Protein AF-A0A4Q1QY12-F1 (afdb_monomer)

Structure (mmCIF, N/CA/C/O backbone):
data_AF-A0A4Q1QY12-F1
#
_entry.id   AF-A0A4Q1QY12-F1
#
loop_
_atom_site.group_PDB
_atom_site.id
_atom_site.type_symbol
_atom_site.label_atom_id
_atom_site.label_alt_id
_atom_site.label_comp_id
_atom_site.label_asym_id
_atom_site.label_entity_id
_atom_site.label_seq_id
_atom_site.pdbx_PDB_ins_code
_atom_site.Cartn_x
_atom_site.Cartn_y
_atom_site.Cartn_z
_atom_site.occupancy
_atom_site.B_i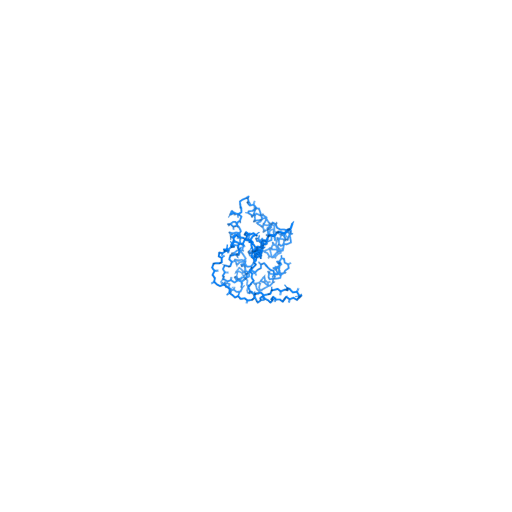so_or_equiv
_atom_site.auth_seq_id
_atom_site.auth_comp_id
_atom_site.auth_asym_id
_atom_site.auth_atom_id
_atom_site.pdbx_PDB_model_num
ATOM 1 N N . MET A 1 1 ? -1.755 11.107 15.175 1.00 74.12 1 MET A N 1
ATOM 2 C CA . MET A 1 1 ? -0.388 10.563 15.050 1.00 74.12 1 MET A CA 1
ATOM 3 C C . MET A 1 1 ? -0.458 9.055 15.058 1.00 74.12 1 MET A C 1
ATOM 5 O O . MET A 1 1 ? -0.989 8.491 16.010 1.00 74.12 1 MET A O 1
ATOM 9 N N . LEU A 1 2 ? 0.052 8.432 13.999 1.00 82.31 2 LEU A N 1
ATOM 10 C CA . LEU A 1 2 ? 0.179 6.981 13.892 1.00 82.31 2 LEU A CA 1
ATOM 11 C C . LEU A 1 2 ? 1.380 6.477 14.693 1.00 82.31 2 LEU A C 1
ATOM 13 O O . LEU A 1 2 ? 2.368 7.191 14.865 1.00 82.31 2 LEU A O 1
ATOM 17 N N . ASP A 1 3 ? 1.284 5.241 15.171 1.00 87.31 3 ASP A N 1
ATOM 18 C CA . ASP A 1 3 ? 2.427 4.542 15.744 1.00 87.31 3 ASP A CA 1
ATOM 19 C C . ASP A 1 3 ? 3.398 4.080 14.636 1.00 87.31 3 ASP A C 1
ATOM 21 O O . ASP A 1 3 ? 3.060 4.023 13.449 1.00 87.31 3 ASP A O 1
ATOM 25 N N . GLN A 1 4 ? 4.618 3.721 15.036 1.00 85.62 4 GLN A N 1
ATOM 26 C CA . GLN A 1 4 ? 5.667 3.304 14.111 1.00 85.62 4 GLN A CA 1
ATOM 27 C C . GLN A 1 4 ? 5.317 2.018 13.347 1.00 85.62 4 GLN A C 1
ATOM 29 O O . GLN A 1 4 ? 5.717 1.869 12.191 1.00 85.62 4 GLN A O 1
ATOM 34 N N . ALA A 1 5 ? 4.558 1.099 13.951 1.00 84.88 5 ALA A N 1
ATOM 35 C CA . ALA A 1 5 ? 4.119 -0.120 13.281 1.00 84.88 5 ALA A CA 1
ATOM 36 C C . ALA A 1 5 ? 3.112 0.173 12.157 1.00 84.88 5 ALA A C 1
ATOM 38 O O . ALA A 1 5 ? 3.176 -0.455 11.099 1.00 84.88 5 ALA A O 1
ATOM 39 N N . LEU A 1 6 ? 2.208 1.137 12.348 1.00 84.12 6 LEU A N 1
ATOM 40 C CA . LEU A 1 6 ? 1.270 1.577 11.313 1.00 84.12 6 LEU A CA 1
ATOM 41 C C . LEU A 1 6 ? 1.958 2.352 10.183 1.00 84.12 6 LEU A C 1
ATOM 43 O O . LEU A 1 6 ? 1.599 2.161 9.023 1.00 84.12 6 LEU A O 1
ATOM 47 N N . ILE A 1 7 ? 2.982 3.152 10.491 1.00 85.88 7 ILE A N 1
ATOM 48 C CA . ILE A 1 7 ? 3.820 3.811 9.471 1.00 85.88 7 ILE A CA 1
ATOM 49 C C . ILE A 1 7 ? 4.555 2.761 8.623 1.00 85.88 7 ILE A C 1
ATOM 51 O O . ILE A 1 7 ? 4.531 2.817 7.395 1.00 85.88 7 ILE A O 1
ATOM 55 N N . ALA A 1 8 ? 5.154 1.749 9.259 1.00 86.00 8 ALA A N 1
ATOM 56 C CA . ALA A 1 8 ? 5.820 0.657 8.548 1.00 86.00 8 ALA A CA 1
ATOM 57 C C . ALA A 1 8 ? 4.842 -0.158 7.681 1.00 86.00 8 ALA A C 1
ATOM 59 O O . ALA A 1 8 ? 5.171 -0.536 6.557 1.00 86.00 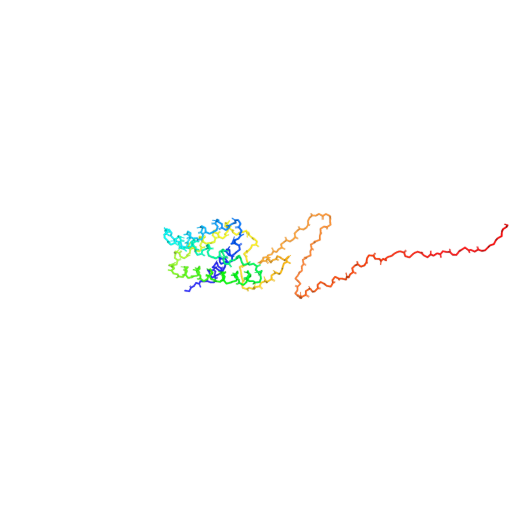8 ALA A O 1
ATOM 60 N N . LEU A 1 9 ? 3.621 -0.390 8.174 1.00 88.12 9 LEU A N 1
ATOM 61 C CA . LEU A 1 9 ? 2.563 -1.046 7.406 1.00 88.12 9 LEU A CA 1
ATOM 62 C C . LEU A 1 9 ? 2.153 -0.223 6.177 1.00 88.12 9 LEU A C 1
ATOM 64 O O . LEU A 1 9 ? 1.938 -0.787 5.104 1.00 88.12 9 LEU A O 1
ATOM 68 N N . ALA A 1 10 ? 2.063 1.099 6.320 1.00 88.00 10 ALA A N 1
ATOM 69 C CA . ALA A 1 10 ? 1.758 1.993 5.213 1.00 88.00 10 ALA A CA 1
ATOM 70 C C . ALA A 1 10 ? 2.857 1.988 4.145 1.00 88.00 10 ALA A C 1
ATOM 72 O O . ALA A 1 10 ? 2.547 1.901 2.955 1.00 88.00 10 ALA A O 1
ATOM 73 N N . ALA A 1 11 ? 4.125 2.007 4.567 1.00 86.62 11 ALA A N 1
ATOM 74 C CA . ALA A 1 11 ? 5.272 1.877 3.673 1.00 86.62 11 ALA A CA 1
ATOM 75 C C . ALA A 1 11 ? 5.217 0.552 2.895 1.00 86.62 11 ALA A C 1
ATOM 77 O O . ALA A 1 11 ? 5.218 0.564 1.667 1.00 86.62 11 ALA A O 1
ATOM 78 N N . ALA A 1 12 ? 5.023 -0.575 3.594 1.00 87.62 12 ALA A N 1
ATOM 79 C CA . ALA A 1 12 ? 4.869 -1.889 2.965 1.00 87.62 12 ALA A CA 1
ATOM 80 C C . ALA A 1 12 ? 3.691 -1.937 1.972 1.00 87.62 12 ALA A C 1
ATOM 82 O O . ALA A 1 12 ? 3.773 -2.578 0.924 1.00 87.62 12 ALA A O 1
ATOM 83 N N . GLY A 1 13 ? 2.603 -1.223 2.274 1.00 87.25 13 GLY A N 1
ATOM 84 C CA . GLY A 1 13 ? 1.480 -1.020 1.364 1.00 87.25 13 GLY A CA 1
ATOM 85 C C . GLY A 1 13 ? 1.854 -0.290 0.077 1.00 87.25 13 GLY A C 1
ATOM 86 O O . GLY A 1 13 ? 1.490 -0.741 -1.010 1.00 87.25 13 GLY A O 1
ATOM 87 N N . GLY A 1 14 ? 2.614 0.801 0.190 1.00 88.00 14 GLY A N 1
ATOM 88 C CA . GLY A 1 14 ? 3.153 1.533 -0.955 1.00 88.00 14 GLY A CA 1
ATOM 89 C C . GLY A 1 14 ? 4.050 0.660 -1.834 1.00 88.00 14 GLY A C 1
ATOM 90 O O . GLY A 1 14 ? 3.841 0.593 -3.050 1.00 88.00 14 GLY A O 1
ATOM 91 N N . THR A 1 15 ? 4.983 -0.079 -1.225 1.00 87.31 15 THR A N 1
ATOM 92 C CA . THR A 1 15 ? 5.878 -1.008 -1.933 1.00 87.31 15 THR A CA 1
ATOM 93 C C . THR A 1 15 ? 5.095 -2.103 -2.660 1.00 87.31 15 THR A C 1
ATOM 95 O O . THR A 1 15 ? 5.403 -2.434 -3.808 1.00 87.31 15 THR A O 1
ATOM 98 N N . ALA A 1 16 ? 4.056 -2.656 -2.024 1.00 87.50 16 ALA A N 1
ATOM 99 C CA . ALA A 1 16 ? 3.232 -3.716 -2.600 1.00 87.50 16 ALA A CA 1
ATOM 100 C C . ALA A 1 16 ? 2.469 -3.249 -3.844 1.00 87.50 16 ALA A C 1
ATOM 102 O O . ALA A 1 16 ? 2.440 -3.965 -4.845 1.00 87.50 16 ALA A O 1
ATOM 103 N N . VAL A 1 17 ? 1.897 -2.039 -3.813 1.00 89.94 17 VAL A N 1
ATOM 10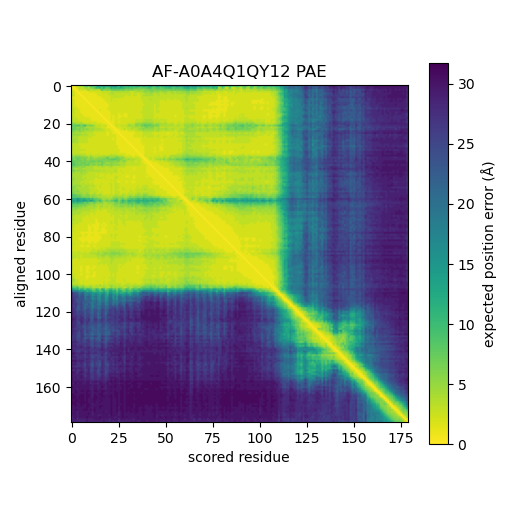4 C CA . VAL A 1 17 ? 1.205 -1.449 -4.970 1.00 89.94 17 VAL A CA 1
ATOM 105 C C . VAL A 1 17 ? 2.155 -1.320 -6.160 1.00 89.94 17 VAL A C 1
ATOM 107 O O . VAL A 1 17 ? 1.811 -1.739 -7.263 1.00 89.94 17 VAL A O 1
ATOM 110 N N . VAL A 1 18 ? 3.361 -0.794 -5.940 1.00 89.62 18 VAL A N 1
ATOM 111 C CA . VAL A 1 18 ? 4.350 -0.573 -7.005 1.00 89.62 18 VAL A CA 1
ATOM 112 C C . VAL A 1 18 ? 4.957 -1.882 -7.516 1.00 89.62 18 VAL A C 1
ATOM 114 O O . VAL A 1 18 ? 5.144 -2.031 -8.720 1.00 89.62 18 VAL A O 1
ATOM 117 N N . THR A 1 19 ? 5.230 -2.842 -6.629 1.00 84.75 19 THR A N 1
ATOM 118 C CA . THR A 1 19 ? 5.787 -4.155 -6.999 1.00 84.75 19 THR A CA 1
ATOM 119 C C . THR A 1 19 ? 4.784 -4.997 -7.779 1.00 84.75 19 THR A C 1
ATOM 121 O O . THR A 1 19 ? 5.158 -5.681 -8.728 1.00 84.75 19 THR A O 1
ATOM 124 N N . ALA A 1 20 ? 3.503 -4.950 -7.401 1.00 85.81 20 ALA A N 1
ATOM 125 C CA . ALA A 1 20 ? 2.466 -5.675 -8.120 1.00 85.81 20 ALA A CA 1
ATOM 126 C C . ALA A 1 20 ? 2.097 -4.996 -9.443 1.00 85.81 20 ALA A C 1
ATOM 128 O O . ALA A 1 20 ? 1.677 -5.688 -10.371 1.00 85.81 20 ALA A O 1
ATOM 129 N N . ALA A 1 21 ? 2.235 -3.672 -9.552 1.00 83.56 21 ALA A N 1
ATOM 130 C CA . ALA A 1 21 ? 1.925 -2.940 -10.772 1.00 83.56 21 ALA A CA 1
ATOM 131 C C . ALA A 1 21 ? 2.783 -3.427 -11.952 1.00 83.56 21 ALA A C 1
ATOM 133 O O . ALA A 1 21 ? 4.010 -3.454 -11.901 1.00 83.56 21 ALA A O 1
ATOM 134 N N . GLY A 1 22 ? 2.113 -3.824 -13.037 1.00 77.44 22 GLY A N 1
ATOM 135 C CA . GLY A 1 22 ? 2.766 -4.410 -14.212 1.00 77.44 22 GLY A CA 1
ATOM 136 C C . GLY A 1 22 ? 3.031 -5.917 -14.113 1.00 77.44 22 GLY A C 1
ATOM 137 O O . GLY A 1 22 ? 3.590 -6.483 -15.047 1.00 77.44 22 GLY A O 1
ATOM 138 N N . THR A 1 23 ? 2.606 -6.572 -13.030 1.00 81.94 23 THR A N 1
ATOM 139 C CA . THR A 1 23 ? 2.616 -8.038 -12.891 1.00 81.94 23 THR A CA 1
ATOM 140 C C . THR A 1 23 ? 1.206 -8.615 -13.013 1.00 81.94 23 THR A C 1
ATOM 142 O O . THR A 1 23 ? 0.210 -7.899 -12.876 1.00 81.94 23 THR A O 1
ATOM 145 N N . ASP A 1 24 ? 1.103 -9.933 -13.178 1.00 81.38 24 ASP A N 1
ATOM 146 C CA . ASP A 1 24 ? -0.186 -10.636 -13.194 1.00 81.38 24 ASP A CA 1
ATOM 147 C C . ASP A 1 24 ? -0.942 -10.530 -11.852 1.00 81.38 24 ASP A C 1
ATOM 149 O O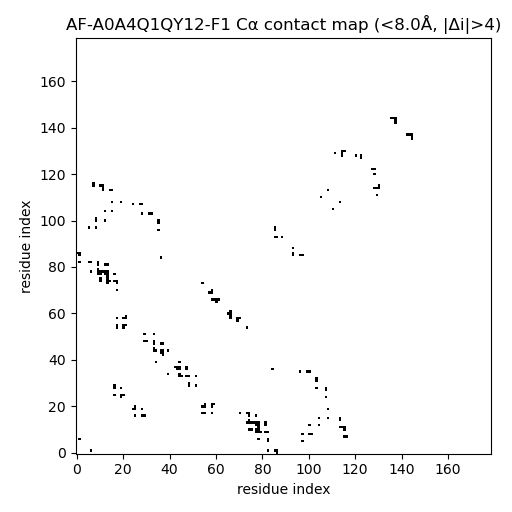 . ASP A 1 24 ? -2.173 -10.613 -11.813 1.00 81.38 24 ASP A O 1
ATOM 153 N N . ALA A 1 25 ? -0.230 -10.279 -10.744 1.00 84.31 25 ALA A N 1
ATOM 154 C CA . ALA A 1 25 ? -0.824 -10.091 -9.418 1.00 84.31 25 ALA A CA 1
ATOM 155 C C . ALA A 1 25 ? -1.569 -8.747 -9.272 1.00 84.31 25 ALA A C 1
ATOM 157 O O . ALA A 1 25 ? -2.389 -8.589 -8.359 1.00 84.31 25 ALA A O 1
ATOM 158 N N . TRP A 1 26 ? -1.340 -7.793 -10.187 1.00 88.56 26 TRP A N 1
ATOM 159 C CA . TRP A 1 26 ? -1.914 -6.446 -10.138 1.00 88.56 26 TRP A CA 1
ATOM 160 C C . TRP A 1 26 ? -3.439 -6.445 -10.040 1.00 88.56 26 TRP A C 1
ATOM 162 O O . TRP A 1 26 ? -4.018 -5.739 -9.218 1.00 88.56 26 TRP A O 1
ATOM 172 N N . ALA A 1 27 ? -4.112 -7.261 -10.855 1.00 88.25 27 ALA A N 1
ATOM 173 C CA . ALA A 1 27 ? -5.571 -7.259 -10.933 1.00 88.25 27 ALA A CA 1
ATOM 174 C C . ALA A 1 27 ? -6.245 -7.717 -9.625 1.00 88.25 27 ALA A C 1
ATOM 176 O O . ALA A 1 27 ? -7.366 -7.295 -9.321 1.00 88.25 27 ALA A O 1
ATOM 177 N N . GLY A 1 28 ? -5.588 -8.595 -8.861 1.00 89.56 28 GLY A N 1
ATOM 178 C CA . GLY A 1 28 ? -6.038 -9.014 -7.532 1.00 89.56 28 GLY A CA 1
ATOM 179 C C . GLY A 1 28 ? -5.833 -7.903 -6.509 1.00 89.56 28 GLY A C 1
ATOM 180 O O . GLY A 1 28 ? -6.805 -7.419 -5.924 1.00 89.56 28 GLY A O 1
ATOM 181 N N . LEU A 1 29 ? -4.587 -7.430 -6.387 1.00 90.75 29 LEU A N 1
ATOM 182 C CA . LEU A 1 29 ? -4.217 -6.408 -5.409 1.00 90.75 29 LEU A CA 1
ATOM 183 C C . LEU A 1 29 ? -5.013 -5.113 -5.612 1.00 90.75 29 LEU A C 1
ATOM 185 O O . LEU A 1 29 ? -5.562 -4.579 -4.653 1.00 90.75 29 LEU A O 1
ATOM 189 N N . ARG A 1 30 ? -5.137 -4.636 -6.858 1.00 92.19 30 ARG A N 1
ATOM 190 C CA . ARG A 1 30 ? -5.846 -3.394 -7.197 1.00 92.19 30 ARG A CA 1
ATOM 191 C C . ARG A 1 30 ? -7.274 -3.376 -6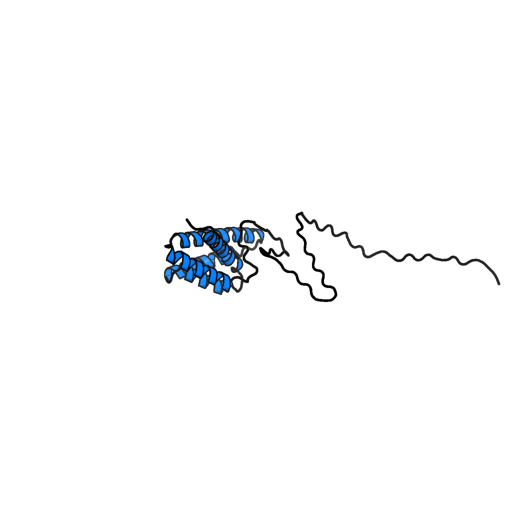.661 1.00 92.19 30 ARG A C 1
ATOM 193 O O . ARG A 1 30 ? -7.693 -2.397 -6.052 1.00 92.19 30 ARG A O 1
ATOM 200 N N . ARG A 1 31 ? -8.022 -4.459 -6.880 1.00 91.94 31 ARG A N 1
ATOM 201 C CA . ARG A 1 31 ? -9.410 -4.569 -6.407 1.00 91.94 31 ARG A CA 1
ATOM 202 C C . ARG A 1 31 ? -9.474 -4.608 -4.888 1.00 91.94 31 ARG A C 1
ATOM 204 O O . ARG A 1 31 ? -10.305 -3.932 -4.296 1.00 91.94 31 ARG A O 1
ATOM 211 N N . ALA A 1 32 ? -8.575 -5.359 -4.264 1.00 92.56 32 ALA A N 1
ATOM 212 C CA . ALA A 1 32 ? -8.568 -5.513 -2.821 1.00 92.56 32 ALA A CA 1
ATOM 213 C C . ALA A 1 32 ? -8.208 -4.200 -2.095 1.00 92.56 32 ALA A C 1
ATOM 215 O O . ALA A 1 32 ? -8.873 -3.826 -1.131 1.00 92.56 32 ALA A O 1
ATOM 216 N N . VAL A 1 33 ? -7.221 -3.459 -2.610 1.00 93.12 33 VAL A N 1
ATOM 217 C CA . VAL A 1 33 ? -6.826 -2.137 -2.097 1.00 93.12 33 VAL A CA 1
ATOM 218 C C . VAL A 1 33 ? -7.934 -1.105 -2.317 1.00 93.12 33 VAL A C 1
ATOM 220 O O . VAL A 1 33 ? -8.261 -0.364 -1.391 1.00 93.12 33 VAL A O 1
ATOM 223 N N . ALA A 1 34 ? -8.562 -1.069 -3.497 1.00 93.88 34 ALA A N 1
ATOM 224 C CA . ALA A 1 34 ? -9.677 -0.155 -3.747 1.00 93.88 34 ALA A CA 1
ATOM 225 C C . ALA A 1 34 ? -10.865 -0.426 -2.817 1.00 93.88 34 ALA A C 1
ATOM 227 O O . ALA A 1 34 ? -11.402 0.507 -2.219 1.00 93.88 34 ALA A O 1
ATOM 228 N N . HIS A 1 35 ? -11.226 -1.698 -2.630 1.00 93.00 35 HIS A N 1
ATOM 229 C CA . HIS A 1 35 ? -12.280 -2.089 -1.703 1.00 93.00 35 HIS A CA 1
ATOM 230 C C . HIS A 1 35 ? -11.954 -1.660 -0.265 1.00 93.00 35 HIS A C 1
ATOM 232 O O . HIS A 1 35 ? -12.796 -1.072 0.414 1.00 93.00 35 HIS A O 1
ATOM 238 N N . TRP A 1 36 ? -10.712 -1.867 0.175 1.00 94.31 36 TRP A N 1
ATOM 239 C CA . TRP A 1 36 ? -10.252 -1.454 1.499 1.00 94.31 36 TRP A CA 1
ATOM 240 C C . TRP A 1 36 ? -10.343 0.064 1.720 1.00 94.31 36 TRP A C 1
ATOM 242 O O . TRP A 1 36 ? -10.903 0.501 2.726 1.00 94.31 36 TRP A O 1
ATOM 252 N N . PHE A 1 37 ? -9.900 0.879 0.756 1.00 92.44 37 PHE A N 1
ATOM 253 C CA . PHE A 1 37 ? -10.037 2.342 0.829 1.00 92.44 37 PHE A CA 1
ATOM 254 C C . PHE A 1 37 ? -11.490 2.822 0.737 1.00 92.44 37 PHE A C 1
ATOM 256 O O . PHE A 1 37 ? -11.841 3.862 1.300 1.00 92.44 37 PHE A O 1
ATOM 263 N N . SER A 1 38 ? -12.336 2.093 0.010 1.00 90.94 38 SER A N 1
ATOM 264 C CA . SER A 1 38 ? -13.735 2.463 -0.186 1.00 90.94 38 SER A CA 1
ATOM 265 C C . SER A 1 38 ? -14.567 2.348 1.088 1.00 90.94 38 SER A C 1
ATOM 267 O O . SER A 1 38 ? -15.570 3.047 1.219 1.00 90.94 38 SER A O 1
ATOM 269 N N . ARG A 1 39 ? -14.168 1.461 2.015 1.00 86.75 39 ARG A N 1
ATOM 270 C CA . ARG A 1 39 ? -14.938 1.104 3.220 1.00 86.75 39 ARG A CA 1
ATOM 271 C C . ARG A 1 39 ? -16.392 0.694 2.898 1.00 86.75 39 ARG A C 1
ATOM 273 O O . ARG A 1 39 ? -17.274 0.855 3.734 1.00 86.75 39 ARG A O 1
ATOM 280 N N . GLY A 1 40 ? -16.640 0.165 1.694 1.00 84.88 40 GLY A N 1
ATOM 281 C CA . GLY A 1 40 ? -17.967 -0.240 1.213 1.00 84.88 40 GLY A CA 1
ATOM 282 C C . GLY A 1 40 ? -18.721 0.814 0.389 1.00 84.88 40 GLY A C 1
ATOM 283 O O . GLY A 1 40 ? -19.846 0.551 -0.032 1.00 84.88 40 GLY A O 1
ATOM 284 N N . ASP A 1 41 ? -18.132 1.986 0.133 1.00 90.06 41 ASP A N 1
ATOM 285 C CA . ASP A 1 41 ? -18.696 3.004 -0.761 1.00 90.06 41 ASP A CA 1
ATOM 286 C C . ASP A 1 41 ? -18.285 2.753 -2.223 1.00 90.06 41 ASP A C 1
ATOM 288 O O . ASP A 1 41 ? -17.135 2.956 -2.610 1.00 90.06 41 ASP A O 1
ATOM 292 N N . ALA A 1 42 ? -19.246 2.370 -3.066 1.00 86.88 42 ALA A N 1
ATOM 293 C CA . ALA A 1 42 ? -18.995 2.035 -4.469 1.00 86.88 42 ALA A CA 1
ATOM 294 C C . ALA A 1 42 ? -18.472 3.211 -5.324 1.00 86.88 42 ALA A C 1
ATOM 296 O O . ALA A 1 42 ? -17.698 2.992 -6.259 1.00 86.88 42 ALA A O 1
ATOM 297 N N . LEU A 1 43 ? -18.864 4.459 -5.031 1.00 88.81 43 LEU A N 1
ATOM 298 C CA . LEU A 1 43 ? -18.352 5.629 -5.758 1.00 88.81 43 LEU A CA 1
ATOM 299 C C . LEU A 1 43 ? -16.894 5.886 -5.387 1.00 88.81 43 LEU A C 1
ATOM 301 O O . LEU A 1 43 ? -16.063 6.173 -6.252 1.00 88.81 43 LEU A O 1
ATOM 305 N N . ARG A 1 44 ? -16.577 5.740 -4.099 1.00 88.81 44 ARG A N 1
ATOM 306 C CA . ARG A 1 44 ? -15.205 5.854 -3.608 1.00 88.81 44 ARG A CA 1
ATOM 307 C C . ARG A 1 44 ? -14.327 4.737 -4.158 1.00 88.81 44 ARG A C 1
ATOM 309 O O . ARG A 1 44 ? -13.209 5.010 -4.578 1.00 88.81 44 ARG A O 1
ATOM 316 N N . GLU A 1 45 ? -14.844 3.512 -4.213 1.00 91.44 45 GLU A N 1
ATOM 317 C CA . GLU A 1 45 ? -14.145 2.366 -4.796 1.00 91.44 45 GLU A CA 1
ATOM 318 C C . GLU A 1 45 ? -13.743 2.637 -6.247 1.00 91.44 45 GLU A C 1
ATOM 320 O O . GLU A 1 45 ? -12.585 2.439 -6.610 1.00 91.44 45 GLU A O 1
ATOM 325 N N . HIS A 1 46 ? -14.660 3.165 -7.064 1.00 89.81 46 HIS A N 1
ATOM 326 C CA . HIS A 1 46 ? -14.364 3.491 -8.456 1.00 89.81 46 HIS A CA 1
ATOM 327 C C . HIS A 1 46 ? -13.253 4.544 -8.590 1.00 89.81 46 HIS A C 1
ATOM 329 O O . HIS A 1 46 ? -12.315 4.357 -9.363 1.00 89.81 46 HIS A O 1
ATOM 335 N N . ALA A 1 47 ? -13.303 5.608 -7.784 1.00 91.88 47 ALA A N 1
ATOM 336 C CA . ALA A 1 47 ? -12.276 6.649 -7.792 1.00 91.88 47 ALA A CA 1
ATOM 337 C C . ALA A 1 47 ? -10.890 6.124 -7.364 1.00 91.88 47 ALA A C 1
ATOM 339 O O . ALA A 1 47 ? -9.862 6.568 -7.882 1.00 91.88 47 ALA A O 1
ATOM 340 N N . GLU A 1 48 ? -10.835 5.179 -6.421 1.00 92.94 48 GLU A N 1
ATOM 341 C CA . GLU A 1 48 ? -9.573 4.548 -6.021 1.00 92.94 48 GLU A CA 1
ATOM 342 C C . GLU A 1 48 ? -9.066 3.555 -7.075 1.00 92.94 48 GLU A C 1
ATOM 344 O O . GLU A 1 48 ? -7.862 3.508 -7.331 1.00 92.94 48 GLU A O 1
ATOM 349 N N . LEU A 1 49 ? -9.961 2.825 -7.749 1.00 93.50 49 LEU A N 1
ATOM 350 C CA . LEU A 1 49 ? -9.611 1.960 -8.879 1.00 93.50 49 LEU A CA 1
ATOM 351 C C . LEU A 1 49 ? -8.976 2.748 -10.030 1.00 93.50 49 LEU A C 1
ATOM 353 O O . LEU A 1 49 ? -7.945 2.316 -10.550 1.00 93.50 49 LEU A O 1
ATOM 357 N N . GLU A 1 50 ? -9.554 3.894 -10.401 1.00 93.44 50 GLU A N 1
ATOM 358 C CA . GLU A 1 50 ? -8.997 4.777 -11.433 1.00 93.44 50 GLU A CA 1
ATOM 359 C C . GLU A 1 50 ? -7.607 5.290 -11.047 1.00 93.44 50 GLU A C 1
ATOM 361 O O . GLU A 1 50 ? -6.690 5.305 -11.869 1.00 93.44 50 GLU A O 1
ATOM 366 N N . ARG A 1 51 ? -7.415 5.680 -9.782 1.00 92.25 51 ARG A N 1
ATOM 367 C CA . ARG A 1 51 ? -6.112 6.152 -9.300 1.00 92.25 51 ARG A CA 1
ATOM 368 C C . ARG A 1 51 ? -5.059 5.047 -9.331 1.00 92.25 51 ARG A C 1
ATOM 370 O O . ARG A 1 51 ? -3.926 5.297 -9.736 1.00 92.25 51 ARG A O 1
ATOM 377 N N . LEU A 1 52 ? -5.425 3.829 -8.939 1.00 93.00 52 LEU A N 1
ATOM 378 C CA . LEU A 1 52 ? -4.538 2.672 -9.039 1.00 93.00 52 LEU A CA 1
ATOM 379 C C . LEU A 1 52 ? -4.154 2.400 -10.504 1.00 93.00 52 LEU A C 1
ATOM 381 O O . LEU A 1 52 ? -2.978 2.173 -10.788 1.00 93.00 52 LEU A O 1
ATOM 385 N N . ASP A 1 53 ? -5.093 2.496 -11.451 1.00 91.94 53 ASP A N 1
ATOM 386 C CA . ASP A 1 53 ? -4.793 2.345 -12.887 1.00 91.94 53 ASP A CA 1
ATOM 387 C C . ASP A 1 53 ? -3.837 3.428 -13.410 1.00 91.94 53 ASP A C 1
ATOM 389 O O . ASP A 1 53 ? -2.934 3.145 -14.206 1.00 91.94 53 ASP A O 1
ATOM 393 N N . GLN A 1 54 ? -3.980 4.665 -12.927 1.00 90.50 54 GLN A N 1
ATOM 394 C CA . GLN A 1 54 ? -3.042 5.746 -13.236 1.00 90.50 54 GLN A CA 1
ATOM 395 C C . GLN A 1 54 ? -1.638 5.440 -12.701 1.00 90.50 54 GLN A C 1
ATOM 397 O O . GLN A 1 54 ? -0.660 5.678 -13.410 1.00 90.50 54 G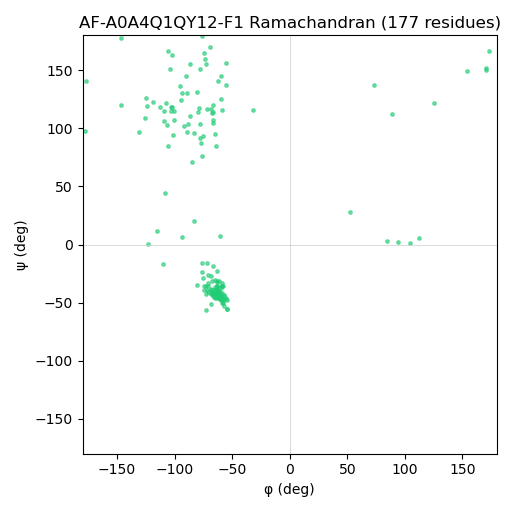LN A O 1
ATOM 402 N N . THR A 1 55 ? -1.516 4.868 -11.498 1.00 89.31 55 THR A N 1
ATOM 403 C CA . THR A 1 55 ? -0.223 4.406 -10.969 1.00 89.31 55 THR A CA 1
ATOM 404 C C . THR A 1 55 ? 0.386 3.329 -11.862 1.00 89.31 55 THR A C 1
ATOM 406 O O . THR A 1 55 ? 1.550 3.457 -12.227 1.00 89.31 55 THR A O 1
ATOM 409 N N . ALA A 1 56 ? -0.381 2.317 -12.277 1.00 88.62 56 ALA A N 1
ATOM 410 C CA . ALA A 1 56 ? 0.128 1.276 -13.172 1.00 88.62 56 ALA A CA 1
ATOM 411 C C . ALA A 1 56 ? 0.640 1.859 -14.499 1.00 88.62 56 ALA A C 1
ATOM 413 O O . ALA A 1 56 ? 1.721 1.498 -14.956 1.00 88.62 56 ALA A O 1
ATOM 414 N N . THR A 1 57 ? -0.085 2.825 -15.067 1.00 88.94 57 THR A N 1
ATOM 415 C CA . THR A 1 57 ? 0.323 3.530 -16.293 1.00 88.94 57 THR A CA 1
ATOM 416 C C . THR A 1 57 ? 1.604 4.345 -16.081 1.00 88.94 57 THR A C 1
ATOM 418 O O . THR A 1 57 ? 2.513 4.317 -16.907 1.00 88.94 57 THR A O 1
ATOM 421 N N . ALA A 1 58 ? 1.717 5.047 -14.950 1.00 86.81 58 ALA A N 1
ATOM 422 C CA . ALA A 1 58 ? 2.890 5.854 -14.613 1.00 86.81 58 ALA A CA 1
ATOM 423 C C . ALA A 1 58 ? 4.162 5.017 -14.372 1.00 86.81 58 ALA A C 1
ATOM 425 O O . ALA A 1 58 ? 5.266 5.560 -14.416 1.00 86.81 58 ALA A O 1
ATOM 426 N N . LEU A 1 59 ? 4.012 3.714 -14.115 1.00 85.56 59 LEU A N 1
ATOM 427 C CA . LEU A 1 59 ? 5.101 2.762 -13.881 1.00 85.56 59 LEU A CA 1
ATOM 428 C C . LEU A 1 59 ? 5.555 2.019 -15.148 1.00 85.56 59 LEU A C 1
ATOM 430 O O . LEU A 1 59 ? 6.419 1.149 -15.056 1.00 85.56 59 LEU A O 1
ATOM 434 N N . GLN A 1 60 ? 5.038 2.389 -16.325 1.00 84.19 60 GLN A N 1
ATOM 435 C CA . GLN A 1 60 ? 5.443 1.843 -17.628 1.00 84.19 60 GLN A CA 1
ATOM 436 C C . GLN A 1 60 ? 6.259 2.818 -18.512 1.00 84.19 60 GLN A C 1
ATOM 438 O O . GLN A 1 60 ? 5.981 2.921 -19.710 1.00 84.19 60 GLN A O 1
ATOM 443 N N . PRO A 1 61 ? 7.257 3.565 -18.000 1.00 79.31 61 PRO A N 1
ATOM 444 C CA . PRO A 1 61 ? 8.113 4.355 -18.875 1.00 79.31 61 PRO A CA 1
ATOM 445 C C . PRO A 1 61 ? 9.073 3.456 -19.663 1.00 79.31 61 PRO A C 1
ATOM 447 O O . PRO A 1 61 ? 9.419 2.347 -19.257 1.00 79.31 61 PRO A O 1
ATOM 450 N N . THR A 1 62 ? 9.512 3.960 -20.813 1.00 75.50 62 THR A N 1
ATOM 451 C CA . THR A 1 62 ? 10.425 3.244 -21.715 1.00 75.50 62 THR A CA 1
ATOM 452 C C . THR A 1 62 ? 11.874 3.249 -21.208 1.00 75.50 62 THR A C 1
ATOM 454 O O . THR A 1 62 ? 12.641 2.360 -21.568 1.00 75.50 62 THR A O 1
ATOM 457 N N . ASP A 1 63 ? 12.250 4.221 -20.367 1.00 82.12 63 ASP A N 1
ATOM 458 C CA . ASP A 1 63 ? 13.575 4.316 -19.741 1.00 82.12 63 ASP A CA 1
ATOM 459 C C . ASP A 1 63 ? 13.575 3.671 -18.335 1.00 82.12 63 ASP A C 1
ATOM 461 O O . ASP A 1 63 ? 12.797 4.098 -17.472 1.00 82.12 63 ASP A O 1
ATOM 465 N N . PRO A 1 64 ? 14.457 2.689 -18.052 1.00 77.19 64 PRO A N 1
ATOM 466 C CA . PRO A 1 64 ? 14.576 2.078 -16.726 1.00 77.19 64 PRO A CA 1
ATOM 467 C C . PRO A 1 64 ? 14.919 3.077 -15.607 1.00 77.19 64 PRO A C 1
ATOM 469 O O . PRO A 1 64 ? 14.443 2.917 -14.484 1.00 77.19 64 PRO A O 1
ATOM 472 N N . ALA A 1 65 ? 15.692 4.134 -15.881 1.00 80.00 65 ALA A N 1
ATOM 473 C CA . ALA A 1 65 ? 16.011 5.137 -14.862 1.00 80.00 65 ALA A CA 1
ATOM 474 C C . ALA A 1 65 ? 14.790 6.002 -14.506 1.00 80.00 65 ALA A C 1
ATOM 476 O O . ALA A 1 65 ? 14.623 6.426 -13.360 1.00 80.00 65 ALA A O 1
ATOM 477 N N . GLU A 1 66 ? 13.916 6.268 -15.476 1.00 83.56 66 GLU A N 1
ATOM 478 C CA . GLU A 1 66 ? 12.636 6.934 -15.237 1.00 83.56 66 GLU A CA 1
ATOM 479 C C . GLU A 1 66 ? 11.635 6.013 -14.542 1.00 83.56 66 GLU A C 1
ATOM 481 O O . GLU A 1 66 ? 10.903 6.488 -13.670 1.00 83.56 66 GLU A O 1
ATOM 486 N N . ALA A 1 67 ? 11.654 4.713 -14.863 1.00 80.25 67 ALA A N 1
ATOM 487 C CA . ALA A 1 67 ? 10.853 3.693 -14.188 1.00 80.25 67 ALA A CA 1
ATOM 488 C C . ALA A 1 67 ? 11.163 3.670 -12.697 1.00 80.25 67 ALA A C 1
ATOM 490 O O . ALA A 1 67 ? 10.250 3.770 -11.883 1.00 80.25 67 ALA A O 1
ATOM 491 N N . GLU A 1 68 ? 12.442 3.642 -12.335 1.00 81.38 68 GLU A N 1
ATOM 492 C CA . GLU A 1 68 ? 12.851 3.599 -10.935 1.00 81.38 68 GLU A CA 1
ATOM 493 C C . GLU A 1 68 ? 12.462 4.873 -10.175 1.00 81.38 68 GLU A C 1
ATOM 495 O O . GLU A 1 68 ? 11.874 4.825 -9.094 1.00 81.38 68 GLU A O 1
ATOM 500 N N . ARG A 1 69 ? 12.671 6.051 -10.774 1.00 81.38 69 ARG A N 1
ATOM 501 C CA . ARG A 1 69 ? 12.212 7.307 -10.157 1.00 81.38 69 ARG A CA 1
ATOM 502 C C . ARG A 1 69 ? 10.688 7.359 -10.028 1.00 81.38 69 ARG A C 1
ATOM 504 O O . ARG A 1 69 ? 10.184 7.962 -9.081 1.00 81.38 69 ARG A O 1
ATOM 511 N N . ALA A 1 70 ? 9.948 6.802 -10.986 1.00 87.75 70 ALA A N 1
ATOM 512 C CA . ALA A 1 70 ? 8.496 6.710 -10.910 1.00 87.75 70 ALA A CA 1
ATOM 513 C C . ALA A 1 70 ? 8.061 5.762 -9.786 1.00 87.75 70 ALA A C 1
ATOM 515 O O . ALA A 1 70 ? 7.178 6.138 -9.020 1.00 87.75 70 ALA A O 1
ATOM 516 N N . ARG A 1 71 ? 8.726 4.611 -9.625 1.00 83.25 71 ARG A N 1
ATOM 517 C CA . ARG A 1 71 ? 8.496 3.652 -8.532 1.00 83.25 71 ARG A CA 1
ATOM 518 C C . ARG A 1 71 ? 8.612 4.317 -7.166 1.00 83.25 71 ARG A C 1
ATOM 520 O O . ARG A 1 71 ? 7.624 4.344 -6.440 1.00 83.25 71 ARG A O 1
ATOM 527 N N . ILE A 1 72 ? 9.742 4.970 -6.889 1.00 85.81 72 ILE A N 1
ATOM 528 C CA . ILE A 1 72 ? 9.990 5.658 -5.610 1.00 85.81 72 ILE A CA 1
ATOM 529 C C . ILE A 1 72 ? 8.915 6.720 -5.323 1.00 85.81 72 ILE A C 1
ATOM 531 O O . ILE A 1 72 ? 8.404 6.824 -4.208 1.00 85.81 72 ILE A O 1
ATOM 535 N N . ARG A 1 73 ? 8.530 7.516 -6.333 1.00 87.62 73 ARG A N 1
ATOM 536 C CA . ARG A 1 73 ? 7.485 8.543 -6.163 1.00 87.62 73 ARG A CA 1
ATOM 537 C C . ARG A 1 73 ? 6.111 7.938 -5.886 1.00 87.62 73 ARG A C 1
ATOM 539 O O . ARG A 1 73 ? 5.374 8.472 -5.061 1.00 87.62 73 ARG A O 1
ATOM 546 N N . GLN A 1 74 ? 5.752 6.874 -6.601 1.00 89.75 74 GLN A N 1
ATOM 547 C CA . GLN A 1 74 ? 4.459 6.216 -6.434 1.00 89.75 74 GLN A CA 1
ATOM 548 C C . GLN A 1 74 ? 4.380 5.519 -5.074 1.00 89.75 74 GLN A C 1
ATOM 550 O O . GLN A 1 74 ? 3.378 5.674 -4.386 1.00 89.75 74 GLN A O 1
ATOM 555 N N . GLU A 1 75 ? 5.444 4.843 -4.645 1.00 88.44 75 GLU A N 1
ATOM 556 C CA . GLU A 1 75 ? 5.535 4.206 -3.329 1.00 88.44 75 GLU A CA 1
ATOM 557 C C . GLU A 1 75 ? 5.309 5.215 -2.200 1.00 88.44 75 GLU A C 1
ATOM 559 O O . GLU A 1 75 ? 4.394 5.036 -1.396 1.00 88.44 75 GLU A O 1
ATOM 564 N N . ALA A 1 76 ? 6.053 6.326 -2.201 1.00 86.06 76 ALA A N 1
ATOM 565 C CA . ALA A 1 76 ? 5.892 7.378 -1.200 1.00 86.06 76 ALA A CA 1
ATOM 566 C C . ALA A 1 76 ? 4.483 8.000 -1.233 1.00 86.06 76 ALA A C 1
ATOM 568 O O . ALA A 1 76 ? 3.881 8.256 -0.191 1.00 86.06 76 ALA A O 1
ATOM 569 N N . SER A 1 77 ? 3.922 8.213 -2.429 1.00 93.12 77 SER A N 1
ATOM 570 C CA . SER A 1 77 ? 2.560 8.737 -2.577 1.00 93.12 77 SER A CA 1
ATOM 571 C C . SER A 1 77 ? 1.503 7.785 -2.009 1.00 93.12 77 SER A C 1
ATOM 573 O O . SER A 1 77 ? 0.520 8.246 -1.426 1.00 93.12 77 SER A O 1
ATOM 575 N N . TRP A 1 78 ? 1.667 6.474 -2.195 1.00 92.75 78 TRP A N 1
ATOM 576 C CA . TRP A 1 78 ? 0.744 5.471 -1.666 1.00 92.75 78 TRP A CA 1
ATOM 577 C C . TRP A 1 78 ? 0.903 5.286 -0.160 1.00 92.75 78 TRP A C 1
ATOM 579 O O . TRP A 1 78 ? -0.114 5.217 0.528 1.00 92.75 78 TRP A O 1
ATOM 589 N N . GLN A 1 79 ? 2.133 5.310 0.359 1.00 90.62 79 GLN A N 1
ATOM 590 C CA . GLN A 1 79 ? 2.395 5.310 1.798 1.00 90.62 79 GLN A CA 1
ATOM 591 C C . GLN A 1 79 ? 1.653 6.463 2.486 1.00 90.62 79 GLN A C 1
ATOM 593 O O . GLN A 1 79 ? 0.822 6.219 3.358 1.00 90.62 79 GLN A O 1
ATOM 598 N N . VAL A 1 80 ? 1.866 7.706 2.040 1.00 93.81 80 VAL A N 1
ATOM 599 C CA . VAL A 1 80 ? 1.210 8.889 2.628 1.00 93.81 80 VAL A CA 1
ATOM 600 C C . VAL A 1 80 ? -0.316 8.781 2.556 1.00 93.81 80 VAL A C 1
ATOM 602 O O . VAL A 1 80 ? -1.022 9.198 3.471 1.00 93.81 80 VAL A O 1
ATOM 605 N N . ARG A 1 81 ? -0.857 8.197 1.481 1.00 93.69 81 ARG A N 1
ATOM 606 C CA . ARG A 1 81 ? -2.305 8.002 1.330 1.00 93.69 81 ARG A CA 1
ATOM 607 C C . ARG A 1 81 ? -2.857 6.977 2.321 1.00 93.69 81 ARG A C 1
ATOM 609 O O . ARG A 1 81 ? -3.938 7.190 2.869 1.00 93.69 81 ARG A O 1
ATOM 616 N N . ILE A 1 82 ? -2.135 5.881 2.532 1.00 93.62 82 ILE A N 1
ATOM 617 C CA . ILE A 1 82 ? -2.488 4.854 3.515 1.00 93.62 82 ILE A CA 1
ATOM 618 C C . ILE A 1 82 ? -2.426 5.444 4.928 1.00 93.62 82 ILE A C 1
ATOM 620 O O . ILE A 1 82 ? -3.379 5.282 5.687 1.00 93.62 82 ILE A O 1
ATOM 624 N N . GLU A 1 83 ? -1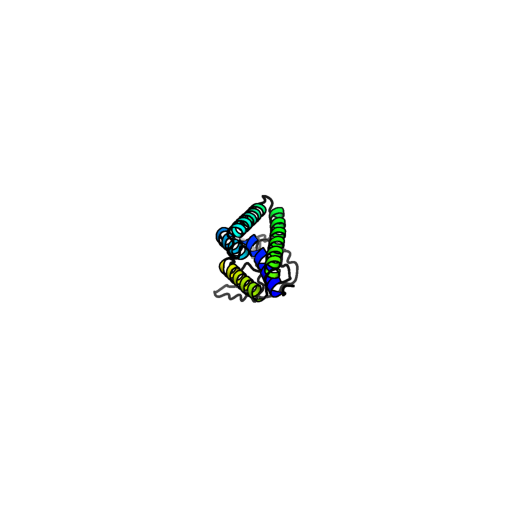.366 6.189 5.250 1.00 93.44 83 GLU A N 1
ATOM 625 C CA . GLU A 1 83 ? -1.226 6.891 6.530 1.00 93.44 83 GLU A CA 1
ATOM 626 C C . GLU A 1 83 ? -2.386 7.862 6.766 1.00 93.44 83 GLU A C 1
ATOM 628 O O . GLU A 1 83 ? -3.056 7.783 7.791 1.00 93.44 83 GLU A O 1
ATOM 633 N N . ALA A 1 84 ? -2.689 8.724 5.791 1.00 94.81 84 ALA A N 1
ATOM 634 C CA . ALA A 1 84 ? -3.778 9.691 5.898 1.00 94.81 84 ALA A CA 1
ATOM 635 C C . ALA A 1 84 ? -5.142 9.018 6.121 1.00 94.81 84 ALA A C 1
ATOM 637 O O . ALA A 1 84 ? -5.986 9.544 6.846 1.00 94.81 84 ALA A O 1
ATOM 638 N N . MET A 1 85 ? -5.365 7.848 5.514 1.00 93.75 85 MET A N 1
ATOM 639 C CA . MET A 1 85 ? -6.585 7.080 5.738 1.00 93.75 85 MET A CA 1
ATOM 640 C C . MET A 1 85 ? -6.623 6.522 7.163 1.00 93.75 85 MET A C 1
ATOM 642 O O . MET A 1 85 ? -7.588 6.784 7.877 1.00 93.75 85 MET A O 1
ATOM 646 N N . LEU A 1 86 ? -5.563 5.845 7.611 1.00 93.12 86 LEU A N 1
ATOM 647 C CA . LEU A 1 86 ? -5.478 5.291 8.967 1.00 93.12 86 LEU A CA 1
ATOM 648 C C . LEU A 1 86 ? -5.587 6.375 10.049 1.00 93.12 86 LEU A C 1
ATOM 650 O O . LEU A 1 86 ? -6.210 6.156 11.085 1.00 93.12 86 LEU A O 1
ATOM 654 N N . GLU A 1 87 ? -5.012 7.553 9.817 1.00 94.00 87 GLU A N 1
ATOM 655 C CA . GLU A 1 87 ? -5.088 8.680 10.749 1.00 94.00 87 GLU A CA 1
ATOM 656 C C . GLU A 1 87 ? -6.489 9.305 10.812 1.00 94.00 87 GLU A C 1
ATOM 658 O O . GLU A 1 87 ? -6.865 9.850 11.847 1.00 94.00 87 GLU A O 1
ATOM 663 N N . SER A 1 88 ? -7.283 9.193 9.742 1.00 93.56 88 SER A N 1
ATOM 664 C CA . SER A 1 88 ? -8.663 9.698 9.717 1.00 93.56 88 SER A CA 1
ATOM 665 C C . SER A 1 88 ? -9.669 8.829 10.481 1.00 93.56 88 SER A C 1
ATOM 667 O O . SER A 1 88 ? -10.771 9.296 10.763 1.00 93.56 88 SER A O 1
ATOM 669 N N . LEU A 1 89 ? -9.302 7.583 10.798 1.00 92.88 89 LEU A N 1
ATOM 670 C CA . LEU A 1 89 ? -10.147 6.617 11.501 1.00 92.88 89 LEU A CA 1
ATOM 671 C C . LEU A 1 89 ? -10.026 6.757 13.022 1.00 92.88 89 LEU A C 1
ATOM 673 O O . LEU A 1 89 ? -8.989 7.196 13.531 1.00 92.88 89 LEU A O 1
ATOM 677 N N . ASP A 1 90 ? -11.061 6.327 13.748 1.00 93.62 90 ASP A N 1
ATOM 678 C CA . ASP A 1 90 ? -10.954 6.112 15.193 1.00 93.62 90 ASP A CA 1
ATOM 679 C C . ASP A 1 90 ? -10.056 4.905 15.525 1.00 93.62 90 ASP A C 1
ATOM 681 O O . ASP A 1 90 ? -9.643 4.160 14.638 1.00 93.62 90 ASP A O 1
ATOM 685 N N . ASP A 1 91 ? -9.701 4.722 16.798 1.00 90.25 91 ASP A N 1
ATOM 686 C CA . ASP A 1 91 ? -8.724 3.701 17.198 1.00 90.25 91 ASP A CA 1
ATOM 687 C C . ASP A 1 91 ? -9.176 2.271 16.848 1.00 90.25 91 ASP A C 1
ATOM 689 O O . ASP A 1 91 ? -8.379 1.485 16.337 1.00 90.25 91 ASP A O 1
ATOM 693 N N . ALA A 1 92 ? -10.457 1.945 17.044 1.00 91.88 92 ALA A N 1
ATOM 694 C CA . ALA A 1 92 ? -10.977 0.605 16.774 1.00 91.88 92 ALA A CA 1
ATOM 695 C C . ALA A 1 92 ? -11.078 0.334 15.265 1.00 91.88 92 ALA A C 1
ATOM 697 O O . ALA A 1 92 ? -10.710 -0.741 14.783 1.00 91.88 92 ALA A O 1
ATOM 698 N N . GLU A 1 93 ? -11.551 1.318 14.502 1.00 93.19 93 GLU A N 1
ATOM 699 C CA . GLU A 1 93 ? -11.604 1.244 13.048 1.00 93.19 93 GLU A CA 1
ATOM 700 C C . GLU A 1 93 ? -10.210 1.179 12.426 1.00 93.19 93 GLU A C 1
ATOM 702 O O . GLU A 1 93 ? -10.017 0.471 11.433 1.00 93.19 93 GLU A O 1
ATOM 707 N N . ARG A 1 94 ? -9.242 1.897 13.002 1.00 93.81 94 ARG A N 1
ATOM 708 C CA . ARG A 1 94 ? -7.849 1.905 12.558 1.00 93.81 94 ARG A CA 1
ATOM 709 C C . ARG A 1 94 ? -7.195 0.550 12.760 1.00 93.81 94 ARG A C 1
ATOM 711 O O . ARG A 1 94 ? -6.552 0.069 11.830 1.00 93.81 94 ARG A O 1
ATOM 718 N N . ASP A 1 95 ? -7.390 -0.079 13.915 1.00 91.69 95 ASP A N 1
ATOM 719 C CA . ASP A 1 95 ? -6.869 -1.422 14.183 1.00 91.69 95 ASP A CA 1
ATOM 720 C C . ASP A 1 95 ? -7.457 -2.442 13.201 1.00 91.69 95 ASP A C 1
ATOM 722 O O . ASP A 1 95 ? -6.720 -3.192 12.555 1.00 91.69 95 ASP A O 1
ATOM 726 N N . GLN A 1 96 ? -8.774 -2.394 12.97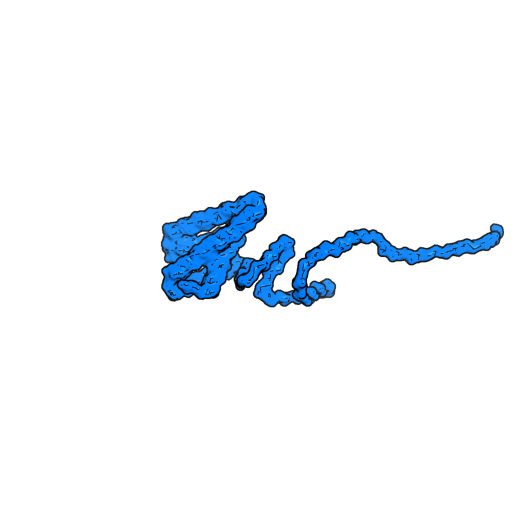9 1.00 92.31 96 GLN A N 1
ATOM 727 C CA . GLN A 1 96 ? -9.431 -3.243 11.987 1.00 92.31 96 GLN A CA 1
ATOM 728 C C . GLN A 1 96 ? -8.891 -2.995 10.569 1.00 92.31 96 GLN A C 1
ATOM 730 O O . GLN A 1 96 ? -8.638 -3.944 9.822 1.00 92.31 96 GLN A O 1
ATOM 735 N N . ALA A 1 97 ? -8.722 -1.732 10.172 1.00 92.88 97 ALA A N 1
ATOM 736 C CA . ALA A 1 97 ? -8.195 -1.381 8.858 1.00 92.88 97 ALA A CA 1
ATOM 737 C C . ALA A 1 97 ? -6.740 -1.844 8.693 1.00 92.88 97 ALA A C 1
ATOM 739 O O . ALA A 1 97 ? -6.380 -2.356 7.631 1.00 92.88 97 ALA A O 1
ATOM 740 N N . ALA A 1 98 ? -5.921 -1.727 9.738 1.00 91.69 98 ALA A N 1
ATOM 741 C CA . ALA A 1 98 ? -4.549 -2.213 9.748 1.00 91.69 98 ALA A CA 1
ATOM 742 C C . ALA A 1 98 ? -4.486 -3.738 9.588 1.00 91.69 98 ALA A C 1
ATOM 744 O O . ALA A 1 98 ? -3.711 -4.239 8.774 1.00 91.69 98 ALA A O 1
ATOM 745 N N . ASP A 1 99 ? -5.335 -4.486 10.289 1.00 92.38 99 ASP A N 1
ATOM 746 C CA . ASP A 1 99 ? -5.387 -5.946 10.168 1.00 92.38 99 ASP A CA 1
ATOM 747 C C . ASP A 1 99 ? -5.869 -6.407 8.794 1.00 92.38 99 ASP A C 1
ATOM 749 O O . ASP A 1 99 ? -5.301 -7.334 8.208 1.00 92.38 99 ASP A O 1
ATOM 753 N N . GLN A 1 100 ? -6.859 -5.714 8.227 1.00 93.12 100 GLN A N 1
ATOM 754 C CA . GLN A 1 100 ? -7.269 -5.939 6.845 1.00 93.12 100 GLN A CA 1
ATOM 755 C C . GLN A 1 100 ? -6.098 -5.704 5.885 1.00 93.12 100 GLN A C 1
ATOM 757 O O . GLN A 1 100 ? -5.821 -6.564 5.053 1.00 93.12 100 GLN A O 1
ATOM 762 N N . MET A 1 101 ? -5.357 -4.602 6.037 1.00 91.69 101 MET A N 1
ATOM 763 C CA . MET A 1 101 ? -4.199 -4.300 5.193 1.00 91.69 101 MET A CA 1
ATOM 764 C C . MET A 1 101 ? -3.098 -5.362 5.327 1.00 91.69 101 MET A C 1
ATOM 766 O O . MET A 1 101 ? -2.590 -5.850 4.320 1.00 91.69 101 MET A O 1
ATOM 770 N N . ARG A 1 102 ? -2.770 -5.795 6.551 1.00 89.19 102 ARG A N 1
ATOM 771 C CA . ARG A 1 102 ? -1.814 -6.893 6.791 1.00 89.19 102 ARG A CA 1
ATOM 772 C C . ARG A 1 102 ? -2.246 -8.176 6.087 1.00 89.19 102 ARG A C 1
ATOM 774 O O . ARG A 1 102 ? -1.427 -8.829 5.443 1.00 89.19 102 ARG A O 1
ATOM 781 N N . SER A 1 103 ? -3.532 -8.516 6.168 1.00 91.56 103 SER A N 1
ATOM 782 C CA . SER A 1 103 ? -4.090 -9.684 5.486 1.00 91.56 103 SER A CA 1
ATOM 783 C C . SER A 1 103 ? -3.993 -9.562 3.964 1.00 91.56 103 SER A C 1
ATOM 785 O O . SER A 1 103 ? -3.621 -10.526 3.296 1.00 91.56 103 SER A O 1
ATOM 787 N N . LEU A 1 104 ? -4.273 -8.380 3.406 1.00 91.12 104 LEU A N 1
ATOM 788 C CA . LEU A 1 104 ? -4.139 -8.121 1.972 1.00 91.12 104 LEU A CA 1
ATOM 789 C C . LEU A 1 104 ? -2.700 -8.308 1.493 1.00 91.12 104 LEU A C 1
ATOM 791 O O . LEU A 1 104 ? -2.483 -8.970 0.476 1.00 91.12 104 LEU A O 1
ATOM 795 N N . LEU A 1 105 ? -1.734 -7.772 2.243 1.00 86.94 105 LEU A N 1
ATOM 796 C CA . LEU A 1 105 ? -0.311 -7.903 1.941 1.00 86.94 105 LEU A CA 1
ATOM 797 C C . LEU A 1 105 ? 0.149 -9.358 2.001 1.00 86.94 105 LEU A C 1
ATOM 799 O O . LEU A 1 105 ? 0.809 -9.821 1.077 1.00 86.94 105 LEU A O 1
ATOM 803 N N . ALA A 1 106 ? -0.260 -10.107 3.026 1.00 86.25 106 ALA A N 1
ATOM 804 C CA . ALA A 1 106 ? 0.078 -11.524 3.147 1.00 86.25 106 ALA A CA 1
ATOM 805 C C . ALA A 1 106 ? -0.474 -12.379 1.989 1.00 86.25 106 ALA A C 1
ATOM 807 O O . ALA A 1 106 ? 0.140 -13.375 1.614 1.00 86.25 106 ALA A O 1
ATOM 808 N N . GLN A 1 107 ? -1.624 -11.999 1.424 1.00 84.62 107 GLN A N 1
ATOM 809 C CA . GLN A 1 107 ? -2.264 -12.718 0.318 1.00 84.62 107 GLN A CA 1
ATOM 810 C C . GLN A 1 107 ? -1.659 -12.396 -1.054 1.00 84.62 107 GLN A C 1
ATOM 812 O O . GLN A 1 107 ? -1.631 -13.264 -1.924 1.00 84.62 107 GLN A O 1
ATOM 817 N N . HIS A 1 108 ? -1.223 -11.153 -1.268 1.00 76.69 108 HIS A N 1
ATOM 818 C CA . HIS A 1 108 ? -0.860 -10.656 -2.600 1.00 76.69 108 HIS A CA 1
ATOM 819 C C . HIS A 1 108 ? 0.635 -10.413 -2.786 1.00 76.69 108 HIS A C 1
ATOM 821 O O . HIS A 1 108 ? 1.082 -10.300 -3.927 1.00 76.69 108 HIS A O 1
ATOM 827 N N . VAL A 1 109 ? 1.408 -10.335 -1.702 1.00 69.25 109 VAL A N 1
ATOM 828 C CA . VAL A 1 109 ? 2.857 -10.164 -1.774 1.00 69.25 109 VAL A CA 1
ATOM 829 C C . VAL A 1 109 ? 3.531 -11.513 -1.511 1.00 69.25 109 VAL A C 1
ATOM 831 O O . VAL A 1 109 ? 3.376 -12.077 -0.423 1.00 69.25 109 VAL A O 1
ATOM 834 N N . PRO A 1 110 ? 4.291 -12.058 -2.479 1.00 57.38 110 PRO A N 1
ATOM 835 C CA . PRO A 1 110 ? 5.148 -13.207 -2.230 1.00 57.38 110 PRO A CA 1
ATOM 836 C C . PRO A 1 110 ? 6.091 -12.891 -1.064 1.00 57.38 110 PRO A C 1
ATOM 838 O O . PRO A 1 110 ? 6.661 -11.804 -1.000 1.00 57.38 110 PRO A O 1
ATOM 841 N N . GLN A 1 111 ? 6.283 -13.847 -0.156 1.00 46.28 111 GLN A N 1
ATOM 842 C CA . GLN A 1 111 ? 7.010 -13.704 1.119 1.00 46.28 111 GLN A CA 1
ATOM 843 C C . GLN A 1 111 ? 8.504 -13.296 0.988 1.00 46.28 111 GLN A C 1
ATOM 845 O O . GLN A 1 111 ? 9.226 -13.309 1.976 1.00 46.28 111 GLN A O 1
ATOM 850 N N . GLY A 1 112 ? 8.987 -12.955 -0.212 1.00 42.88 112 GLY A N 1
ATOM 851 C CA . GLY A 1 112 ? 10.361 -12.533 -0.501 1.00 42.88 112 GLY A CA 1
ATOM 852 C C . GLY A 1 112 ? 10.511 -11.090 -0.996 1.00 42.88 112 GLY A C 1
ATOM 853 O O . GLY A 1 112 ? 11.577 -10.757 -1.500 1.00 42.88 112 GLY A O 1
ATOM 854 N N . SER A 1 113 ? 9.470 -10.247 -0.918 1.00 43.19 113 SER A N 1
ATOM 855 C CA . SER A 1 113 ? 9.483 -8.896 -1.523 1.00 43.19 113 SER A CA 1
ATOM 856 C C . SER A 1 113 ? 9.215 -7.734 -0.557 1.00 43.19 113 SER A C 1
ATOM 858 O O . SER A 1 113 ? 9.208 -6.588 -0.994 1.00 43.19 113 SER A O 1
ATOM 860 N N . VAL A 1 114 ? 9.002 -7.986 0.740 1.00 42.59 114 VAL A N 1
ATOM 861 C CA . VAL A 1 114 ? 8.736 -6.920 1.725 1.00 42.59 114 VAL A CA 1
ATOM 862 C C . VAL A 1 114 ? 9.965 -6.721 2.607 1.00 42.59 114 VAL A C 1
ATOM 864 O O . VAL A 1 114 ? 10.216 -7.511 3.510 1.00 42.59 114 VAL A O 1
ATOM 867 N N . SER A 1 115 ? 10.723 -5.656 2.344 1.00 41.38 115 SER A N 1
ATOM 868 C CA . SER A 1 115 ? 11.741 -5.143 3.265 1.00 41.38 115 SER A CA 1
ATOM 869 C C . SER A 1 115 ? 11.061 -4.144 4.201 1.00 41.38 115 SER A C 1
ATOM 871 O O . SER A 1 115 ? 10.734 -3.035 3.786 1.00 41.38 115 SER A O 1
ATOM 873 N N . ALA A 1 116 ? 10.798 -4.535 5.447 1.00 40.25 116 ALA A N 1
ATOM 874 C CA . ALA A 1 116 ? 10.133 -3.691 6.438 1.00 40.25 116 ALA A CA 1
ATOM 875 C C . ALA A 1 116 ? 11.141 -3.186 7.485 1.00 40.25 116 ALA A C 1
ATOM 877 O O . ALA A 1 116 ? 11.258 -3.757 8.561 1.00 40.25 116 ALA A O 1
ATOM 878 N N . GLY A 1 117 ? 11.854 -2.089 7.201 1.00 33.72 117 GLY A N 1
ATOM 879 C CA . GLY A 1 117 ? 12.724 -1.444 8.196 1.00 33.72 117 GLY A CA 1
ATOM 880 C C . GLY A 1 117 ? 13.632 -0.340 7.632 1.00 33.72 117 GLY A C 1
ATOM 881 O O . GLY A 1 117 ? 13.996 -0.395 6.457 1.00 33.72 117 GLY A O 1
ATOM 882 N N . PRO A 1 118 ? 14.002 0.690 8.426 1.00 37.53 118 PRO A N 1
ATOM 883 C CA . PRO A 1 118 ? 14.759 1.843 7.950 1.00 37.53 118 PRO A CA 1
ATOM 884 C C . PRO A 1 118 ? 16.233 1.479 7.733 1.00 37.53 118 PRO A C 1
ATOM 886 O O . PRO A 1 118 ? 17.067 1.555 8.630 1.00 37.53 118 PRO A O 1
ATOM 889 N N . GLY A 1 119 ? 16.538 1.106 6.498 1.00 41.12 119 GLY A N 1
ATOM 890 C CA . GLY A 1 119 ? 17.878 0.909 5.972 1.00 41.12 119 GLY A CA 1
ATOM 891 C C . GLY A 1 119 ? 17.740 0.536 4.508 1.00 41.12 119 GLY A C 1
ATOM 892 O O . GLY A 1 119 ? 17.434 -0.604 4.186 1.00 41.12 119 GLY A O 1
ATOM 893 N N . THR A 1 120 ? 17.890 1.505 3.610 1.00 43.00 120 THR A N 1
ATOM 894 C CA . THR A 1 120 ? 17.805 1.263 2.169 1.00 43.00 120 THR A CA 1
ATOM 895 C C . THR A 1 120 ? 18.952 0.352 1.728 1.00 43.00 120 THR A C 1
ATOM 897 O O . THR A 1 120 ? 20.058 0.808 1.445 1.00 43.00 120 THR A O 1
ATOM 900 N N . VAL A 1 121 ? 18.701 -0.956 1.655 1.00 46.19 121 VAL A N 1
ATOM 901 C CA . VAL A 1 121 ? 19.604 -1.905 0.997 1.00 46.19 121 VAL A CA 1
ATOM 902 C C . VAL A 1 121 ? 19.284 -1.864 -0.493 1.00 46.19 121 VAL A C 1
ATOM 904 O O . VAL A 1 121 ? 18.337 -2.483 -0.965 1.00 46.19 121 VAL A O 1
ATOM 907 N N . THR A 1 122 ? 20.054 -1.073 -1.238 1.00 42.59 122 THR A N 1
ATOM 908 C CA . THR A 1 122 ? 19.963 -1.051 -2.703 1.00 42.59 122 THR A CA 1
ATOM 909 C C . THR A 1 122 ? 20.710 -2.260 -3.244 1.00 42.59 122 THR A C 1
ATOM 911 O O . THR A 1 122 ? 21.920 -2.380 -3.047 1.00 42.59 122 THR A O 1
ATOM 914 N N . VAL A 1 123 ? 19.994 -3.156 -3.916 1.00 48.12 123 VAL A N 1
ATOM 915 C CA . VAL A 1 123 ? 20.577 -4.323 -4.571 1.00 48.12 123 VAL A CA 1
ATOM 916 C C . VAL A 1 123 ? 20.504 -4.119 -6.077 1.00 48.12 123 VAL A C 1
ATOM 918 O O . VAL A 1 123 ? 19.420 -4.036 -6.645 1.00 48.12 123 VAL A O 1
ATOM 921 N N . SER A 1 124 ? 21.663 -4.004 -6.719 1.00 46.62 124 SER A N 1
ATOM 922 C CA . SER A 1 124 ? 21.764 -3.985 -8.181 1.00 46.62 124 SER A CA 1
ATOM 923 C C . SER A 1 124 ? 21.533 -5.388 -8.757 1.00 46.62 124 SER A C 1
ATOM 925 O O . SER A 1 124 ? 21.680 -6.377 -8.036 1.00 46.62 124 SER A O 1
ATOM 927 N N . ASP A 1 125 ? 21.189 -5.461 -10.049 1.00 39.59 125 ASP A N 1
ATOM 928 C CA . ASP A 1 125 ? 20.860 -6.689 -10.791 1.00 39.59 125 ASP A CA 1
ATOM 929 C C . ASP A 1 125 ? 21.623 -7.939 -10.314 1.00 39.59 125 ASP A C 1
ATOM 931 O O . ASP A 1 125 ? 22.845 -8.036 -10.437 1.00 39.59 125 ASP A O 1
ATOM 935 N N . GLY A 1 126 ? 20.871 -8.910 -9.782 1.00 45.62 126 GLY A N 1
ATOM 936 C CA . GLY A 1 126 ? 21.373 -10.236 -9.408 1.00 45.62 126 GLY A CA 1
ATOM 937 C C . GLY A 1 126 ? 21.577 -10.504 -7.913 1.00 45.62 126 GLY A C 1
ATOM 938 O O . GLY A 1 126 ? 22.006 -11.605 -7.573 1.00 45.62 126 GLY A O 1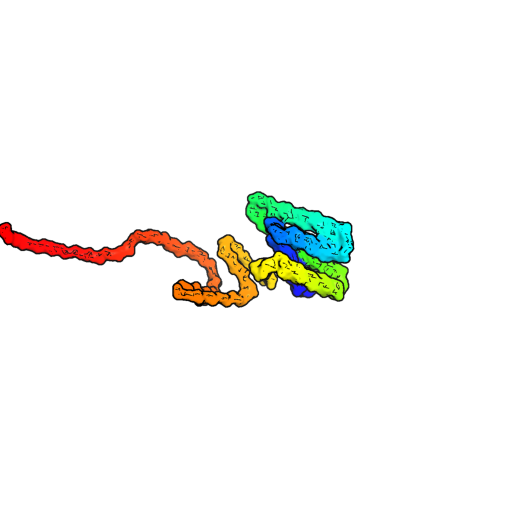
ATOM 939 N N . GLY A 1 127 ? 21.271 -9.565 -7.012 1.00 43.62 127 GLY A N 1
ATOM 940 C CA . GLY A 1 127 ? 21.309 -9.825 -5.567 1.00 43.62 127 GLY A CA 1
ATOM 941 C C . GLY A 1 127 ? 19.930 -10.048 -4.930 1.00 43.62 127 GLY A C 1
ATOM 942 O O . GLY A 1 127 ? 18.897 -9.664 -5.473 1.00 43.62 127 GLY A O 1
ATOM 943 N N . VAL A 1 128 ? 19.929 -10.622 -3.727 1.00 52.94 128 VAL A N 1
ATOM 944 C CA . VAL A 1 128 ? 18.746 -10.801 -2.872 1.00 52.94 128 VAL A CA 1
ATOM 945 C C . VAL A 1 128 ? 19.043 -10.161 -1.517 1.00 52.94 128 VAL A C 1
ATOM 947 O O . VAL A 1 128 ? 20.056 -10.487 -0.900 1.00 52.94 128 VAL A O 1
ATOM 950 N N . ALA A 1 129 ? 18.176 -9.255 -1.056 1.00 54.44 129 ALA A N 1
ATOM 951 C CA . ALA A 1 129 ? 18.212 -8.739 0.311 1.00 54.44 129 ALA A CA 1
ATOM 952 C C . ALA A 1 129 ? 17.263 -9.565 1.187 1.00 54.44 129 ALA A C 1
ATOM 954 O O . ALA A 1 129 ? 16.107 -9.773 0.822 1.00 54.44 129 ALA A O 1
ATOM 955 N N . VAL A 1 130 ? 17.751 -10.034 2.335 1.00 52.16 130 VAL A N 1
ATOM 956 C CA . VAL A 1 130 ? 16.949 -10.755 3.329 1.00 52.16 130 VAL A CA 1
ATOM 957 C C . VAL A 1 130 ? 17.084 -10.007 4.651 1.00 52.16 130 VAL A C 1
ATOM 959 O O . VAL A 1 130 ? 18.189 -9.869 5.165 1.00 52.16 130 VAL A O 1
ATOM 962 N N . ASP A 1 131 ? 15.969 -9.519 5.190 1.00 48.41 131 ASP A N 1
ATOM 963 C CA . ASP A 1 131 ? 15.886 -8.793 6.472 1.00 48.41 131 ASP A CA 1
ATOM 964 C C . ASP A 1 131 ? 15.821 -9.751 7.689 1.00 48.41 131 ASP A C 1
ATOM 966 O O . ASP A 1 131 ? 15.382 -9.403 8.778 1.00 48.41 131 ASP A O 1
ATOM 970 N N . GLY A 1 132 ? 16.245 -11.006 7.513 1.00 52.62 132 GLY A N 1
ATOM 971 C CA . GLY A 1 132 ? 16.142 -12.065 8.519 1.00 52.62 132 GLY A CA 1
ATOM 972 C C . GLY A 1 132 ? 17.303 -13.057 8.468 1.00 52.62 132 GLY A C 1
ATOM 973 O O . GLY A 1 132 ? 18.190 -12.954 7.622 1.00 52.62 132 GLY A O 1
ATOM 974 N N . ASP A 1 133 ? 17.302 -14.032 9.383 1.00 47.72 133 ASP A N 1
ATOM 975 C CA . ASP A 1 133 ? 18.316 -15.093 9.411 1.00 47.72 133 ASP A CA 1
ATOM 976 C C . ASP A 1 133 ? 18.168 -15.998 8.175 1.00 47.72 133 ASP A C 1
ATOM 978 O O . ASP A 1 133 ? 17.164 -16.693 8.001 1.00 47.72 133 ASP A O 1
ATOM 982 N N . LEU A 1 134 ? 19.160 -15.958 7.281 1.00 46.25 134 LEU A N 1
ATOM 983 C CA . LEU A 1 134 ? 19.225 -16.838 6.120 1.00 46.25 134 LEU A CA 1
ATOM 984 C C . LEU A 1 134 ? 19.969 -18.121 6.502 1.00 46.25 134 LEU A C 1
ATOM 986 O O . LEU A 1 134 ? 21.199 -18.190 6.443 1.00 46.25 134 LEU A O 1
ATOM 990 N N . SER A 1 135 ? 19.216 -19.166 6.839 1.00 44.16 135 SER A N 1
ATOM 991 C CA . SER A 1 135 ? 19.789 -20.497 7.035 1.00 44.16 135 SER A CA 1
ATOM 992 C C . SER A 1 135 ? 20.059 -21.163 5.681 1.00 44.16 135 SER A C 1
ATOM 994 O O . SER A 1 135 ? 19.144 -21.625 4.998 1.00 44.16 135 SER A O 1
ATOM 996 N N . VAL A 1 136 ? 21.330 -21.203 5.269 1.00 43.97 136 VAL A N 1
ATOM 997 C CA . VAL A 1 136 ? 21.764 -21.905 4.050 1.00 43.97 136 VAL A CA 1
ATOM 998 C C . VAL A 1 136 ? 22.175 -23.330 4.407 1.00 43.97 136 VAL A C 1
ATOM 1000 O O . VAL A 1 136 ? 23.277 -23.570 4.899 1.00 43.97 136 VAL A O 1
ATOM 1003 N N . THR A 1 137 ? 21.304 -24.301 4.132 1.00 42.78 137 THR A N 1
ATOM 1004 C CA . THR A 1 137 ? 21.627 -25.726 4.288 1.00 42.78 137 THR A CA 1
ATOM 1005 C C . THR A 1 137 ? 21.966 -26.340 2.936 1.00 42.78 137 THR A C 1
ATOM 1007 O O . THR A 1 137 ? 21.108 -26.444 2.061 1.00 42.78 137 THR A O 1
ATOM 1010 N N . ALA A 1 138 ? 23.209 -26.779 2.761 1.00 48.31 138 ALA A N 1
ATOM 1011 C CA . ALA A 1 138 ? 23.659 -27.445 1.545 1.00 48.31 138 ALA A CA 1
ATOM 1012 C C . ALA A 1 138 ? 23.742 -28.958 1.803 1.00 48.31 138 ALA A C 1
ATOM 1014 O O . ALA A 1 138 ? 24.477 -29.397 2.684 1.00 48.31 138 ALA A O 1
ATOM 1015 N N . SER A 1 139 ? 22.962 -29.764 1.079 1.00 36.94 139 SER A N 1
ATOM 1016 C CA . SER A 1 139 ? 22.941 -31.226 1.239 1.00 36.94 139 SER A CA 1
ATOM 1017 C C . SER A 1 139 ? 23.203 -31.909 -0.099 1.00 36.94 139 SER A C 1
ATOM 1019 O O . SER A 1 139 ? 22.373 -31.875 -1.001 1.00 36.94 139 SER A O 1
ATOM 1021 N N . GLY A 1 140 ? 24.388 -32.506 -0.223 1.00 43.69 140 GLY A N 1
ATOM 1022 C CA . GLY A 1 140 ? 24.864 -33.192 -1.424 1.00 43.69 140 GLY A CA 1
ATOM 1023 C C . GLY A 1 140 ? 26.392 -33.197 -1.490 1.00 43.69 140 GLY A C 1
ATOM 1024 O O . GLY A 1 140 ? 27.045 -32.279 -0.991 1.00 43.69 140 GLY A O 1
ATOM 1025 N N . ALA A 1 141 ? 26.982 -34.233 -2.089 1.00 41.66 141 ALA A N 1
ATOM 1026 C CA . ALA A 1 141 ? 28.427 -34.293 -2.291 1.00 41.66 141 ALA A CA 1
ATOM 1027 C C . ALA A 1 141 ? 28.854 -33.196 -3.286 1.00 41.66 141 ALA A C 1
ATOM 1029 O O . ALA A 1 141 ? 28.559 -33.292 -4.474 1.00 41.66 141 ALA A O 1
ATOM 1030 N N . GLY A 1 142 ? 29.513 -32.147 -2.783 1.00 50.31 142 GLY A N 1
ATOM 1031 C CA . GLY A 1 142 ? 30.001 -31.008 -3.577 1.00 50.31 142 GLY A CA 1
ATOM 1032 C C . GLY A 1 142 ? 29.304 -29.670 -3.314 1.00 50.31 142 GLY A C 1
ATOM 1033 O O . GLY A 1 142 ? 29.597 -28.697 -4.004 1.00 50.31 142 GLY A O 1
ATOM 1034 N N . ALA A 1 143 ? 28.400 -29.589 -2.336 1.00 42.88 143 ALA A N 1
ATOM 1035 C CA . ALA A 1 143 ? 27.737 -28.333 -2.006 1.00 42.88 143 ALA A CA 1
ATOM 1036 C C . ALA A 1 143 ? 28.632 -27.434 -1.125 1.00 42.88 143 ALA A C 1
ATOM 1038 O O . ALA A 1 143 ? 29.193 -27.892 -0.130 1.00 42.88 143 ALA A O 1
ATOM 1039 N N . ILE A 1 144 ? 28.762 -26.154 -1.494 1.00 45.38 144 ILE A N 1
ATOM 1040 C CA . ILE A 1 144 ? 29.574 -25.153 -0.787 1.00 45.38 144 ILE A CA 1
ATOM 1041 C C . ILE A 1 144 ? 28.624 -24.111 -0.189 1.00 45.38 144 ILE A C 1
ATOM 1043 O O . ILE A 1 144 ? 27.911 -23.438 -0.929 1.00 45.38 144 ILE A O 1
ATOM 1047 N N . ALA A 1 145 ? 28.607 -23.981 1.137 1.00 41.25 145 ALA A N 1
ATOM 1048 C CA . ALA A 1 145 ? 27.917 -22.903 1.841 1.00 41.25 145 ALA A CA 1
ATOM 1049 C C . ALA A 1 145 ? 28.967 -21.938 2.397 1.00 41.25 145 ALA A C 1
ATOM 1051 O O . ALA A 1 145 ? 29.845 -22.349 3.156 1.00 41.25 145 ALA A O 1
ATOM 1052 N N . VAL A 1 146 ? 28.897 -20.665 2.010 1.00 45.66 146 VAL A N 1
ATOM 1053 C CA . VAL A 1 146 ? 29.776 -19.613 2.537 1.00 45.66 146 VAL A CA 1
ATOM 1054 C C . VAL A 1 146 ? 28.931 -18.709 3.424 1.00 45.66 146 VAL A C 1
ATOM 1056 O O . VAL A 1 146 ? 28.107 -17.948 2.930 1.00 45.66 146 VAL A O 1
ATOM 1059 N N . GLY A 1 147 ? 29.116 -18.829 4.739 1.00 38.28 147 GLY A N 1
ATOM 1060 C CA . GLY A 1 147 ? 28.510 -17.947 5.733 1.00 38.28 147 GLY A CA 1
ATOM 1061 C C . GLY A 1 147 ? 29.542 -16.947 6.241 1.00 38.28 147 GLY A C 1
ATOM 1062 O O . GLY A 1 147 ? 30.528 -17.340 6.863 1.00 38.28 147 GLY A O 1
ATOM 1063 N N . GLY A 1 148 ? 29.332 -15.661 5.972 1.00 42.03 148 GLY A N 1
ATOM 1064 C CA . GLY A 1 148 ? 30.179 -14.589 6.485 1.00 42.03 148 GLY A CA 1
ATOM 1065 C C . GLY A 1 148 ? 29.666 -13.212 6.079 1.00 42.03 148 GLY A C 1
ATOM 1066 O O . GLY A 1 148 ? 29.203 -13.024 4.957 1.00 42.03 148 GLY A O 1
ATOM 1067 N N . SER A 1 149 ? 29.751 -12.242 6.991 1.00 40.88 149 SER A N 1
ATOM 1068 C CA . SER A 1 149 ? 29.448 -10.840 6.700 1.00 40.88 149 SER A CA 1
ATOM 1069 C C . SER A 1 149 ? 30.642 -10.192 5.996 1.00 40.88 149 SER A C 1
ATOM 1071 O O . SER A 1 149 ? 31.709 -10.043 6.597 1.00 40.88 149 SER A O 1
ATOM 1073 N N . VAL A 1 150 ? 30.477 -9.797 4.735 1.00 39.56 150 VAL A N 1
ATOM 1074 C CA . VAL A 1 150 ? 31.482 -9.019 3.999 1.00 39.56 150 VAL A CA 1
ATOM 1075 C C . VAL A 1 150 ? 31.053 -7.556 4.000 1.00 39.56 150 VAL A C 1
ATOM 1077 O O . VAL A 1 150 ? 30.121 -7.180 3.298 1.00 39.56 150 VAL A O 1
ATOM 1080 N N . THR A 1 151 ? 31.744 -6.722 4.778 1.00 30.73 151 THR A N 1
ATOM 1081 C CA . THR A 1 151 ? 31.559 -5.264 4.752 1.00 30.73 151 THR A CA 1
ATOM 1082 C C . THR A 1 151 ? 32.692 -4.643 3.939 1.00 30.73 151 THR A C 1
ATOM 1084 O O . THR A 1 151 ? 33.783 -4.410 4.454 1.00 30.73 151 THR A O 1
ATOM 1087 N N . GLY A 1 152 ? 32.450 -4.412 2.647 1.00 32.53 152 GLY A N 1
ATOM 1088 C CA . GLY A 1 152 ? 33.390 -3.759 1.731 1.00 32.53 152 GLY A CA 1
ATOM 1089 C C . GLY A 1 152 ? 32.934 -3.841 0.272 1.00 32.53 152 GLY A C 1
ATOM 1090 O O . GLY A 1 152 ? 32.235 -4.777 -0.111 1.00 32.53 152 GLY A O 1
ATOM 1091 N N . SER A 1 153 ? 33.320 -2.865 -0.552 1.00 37.03 153 SER A N 1
ATOM 1092 C CA . SER A 1 153 ? 33.085 -2.887 -1.998 1.00 37.03 153 SER A CA 1
ATOM 1093 C C . SER A 1 153 ? 33.906 -4.006 -2.644 1.00 37.03 153 SER A C 1
ATOM 1095 O O . SER A 1 153 ? 35.118 -3.900 -2.821 1.00 37.03 153 SER A O 1
ATOM 1097 N N . VAL A 1 154 ? 33.236 -5.099 -3.005 1.00 42.38 154 VAL A N 1
ATOM 1098 C CA . VAL A 1 154 ? 33.826 -6.181 -3.796 1.00 42.38 154 VAL A CA 1
ATOM 1099 C C . VAL A 1 154 ? 33.887 -5.756 -5.261 1.00 42.38 154 VAL A C 1
ATOM 1101 O O . VAL A 1 154 ? 32.955 -5.957 -6.031 1.00 42.38 154 VAL A O 1
ATOM 1104 N N . ALA A 1 155 ? 35.003 -5.152 -5.666 1.00 36.31 155 ALA A N 1
ATOM 1105 C CA . ALA A 1 155 ? 35.360 -5.137 -7.077 1.00 36.31 155 ALA A CA 1
ATOM 1106 C C . ALA A 1 155 ? 35.723 -6.574 -7.463 1.00 36.31 155 ALA A C 1
ATOM 1108 O O . ALA A 1 155 ? 36.680 -7.139 -6.929 1.00 36.31 155 ALA A O 1
ATOM 1109 N N . SER A 1 156 ? 34.957 -7.179 -8.370 1.00 35.72 156 SER A N 1
ATOM 1110 C CA . SER A 1 156 ? 35.327 -8.445 -8.995 1.00 35.72 156 SER A CA 1
ATOM 1111 C C . SER A 1 156 ? 36.596 -8.225 -9.818 1.00 35.72 156 SER A C 1
ATOM 1113 O O . SER A 1 156 ? 36.537 -7.983 -11.018 1.00 35.72 156 SER A O 1
ATOM 1115 N N . ASN A 1 157 ? 37.767 -8.299 -9.186 1.00 33.19 157 ASN A N 1
ATOM 1116 C CA . ASN A 1 157 ? 38.999 -8.534 -9.919 1.00 33.19 157 ASN A CA 1
ATOM 1117 C C . ASN A 1 157 ? 39.012 -10.018 -10.282 1.00 33.19 157 ASN A C 1
ATOM 1119 O O . ASN A 1 157 ? 39.650 -10.831 -9.617 1.00 33.19 157 ASN A O 1
ATOM 1123 N N . ALA A 1 158 ? 38.224 -10.386 -11.290 1.00 43.81 158 ALA A N 1
ATOM 1124 C CA . ALA A 1 158 ? 38.446 -11.642 -11.974 1.00 43.81 158 ALA A CA 1
ATOM 1125 C C . ALA A 1 158 ? 39.791 -11.493 -12.705 1.00 43.81 158 ALA A C 1
ATOM 1127 O O . ALA A 1 158 ? 39.884 -10.650 -13.601 1.00 43.81 158 ALA A O 1
ATOM 1128 N N . PRO A 1 159 ? 40.850 -12.245 -12.351 1.00 35.97 159 PRO A N 1
ATOM 1129 C CA . PRO A 1 159 ? 41.994 -12.316 -13.242 1.00 35.97 159 PRO A CA 1
ATOM 1130 C C . PRO A 1 159 ? 41.512 -12.939 -14.562 1.00 35.97 159 PRO A C 1
ATOM 1132 O O . PRO A 1 159 ? 40.692 -13.866 -14.527 1.00 35.97 159 PRO A O 1
ATOM 1135 N N . PRO A 1 160 ? 41.984 -12.467 -15.730 1.00 40.38 160 PRO A N 1
ATOM 1136 C CA . PRO A 1 160 ? 41.718 -13.169 -16.973 1.00 40.38 160 PRO A CA 1
ATOM 1137 C C . PRO A 1 160 ? 42.286 -14.582 -16.831 1.00 40.38 160 PRO A C 1
ATOM 1139 O O . PRO A 1 160 ? 43.487 -14.772 -16.638 1.00 40.38 160 PRO A O 1
ATOM 1142 N N . THR A 1 161 ? 41.411 -15.582 -16.867 1.00 47.41 161 THR A N 1
ATOM 1143 C CA . THR A 1 161 ? 41.832 -16.976 -16.962 1.00 47.41 161 THR A CA 1
ATOM 1144 C C . THR A 1 161 ? 42.229 -17.229 -18.408 1.00 47.41 161 THR A C 1
ATOM 1146 O O . THR A 1 161 ? 41.423 -17.634 -19.238 1.00 47.41 161 THR A O 1
ATOM 1149 N N . ASP A 1 162 ? 43.494 -16.958 -18.718 1.00 40.06 162 ASP A N 1
ATOM 1150 C CA . ASP A 1 162 ? 44.151 -17.577 -19.864 1.00 40.06 162 ASP A CA 1
ATOM 1151 C C . ASP A 1 162 ? 44.291 -19.081 -19.561 1.00 40.06 162 ASP A C 1
ATOM 1153 O O . ASP A 1 162 ? 44.939 -19.446 -18.573 1.00 40.06 162 ASP A O 1
ATOM 1157 N N . PRO A 1 163 ? 43.721 -20.000 -20.360 1.00 43.12 163 PRO A N 1
ATOM 1158 C CA . PRO A 1 163 ? 43.885 -21.421 -20.120 1.00 43.12 163 PRO A CA 1
ATOM 1159 C C . PRO A 1 163 ? 45.188 -21.889 -20.774 1.00 43.12 163 PRO A C 1
ATOM 1161 O O . PRO A 1 163 ? 45.156 -22.587 -21.786 1.00 43.12 163 PRO A O 1
ATOM 1164 N N . LYS A 1 164 ? 46.353 -21.513 -20.226 1.00 39.19 164 LYS A N 1
ATOM 1165 C CA . LYS A 1 164 ? 47.634 -22.137 -20.606 1.00 39.19 164 LYS A CA 1
ATOM 1166 C C . LYS A 1 164 ? 48.643 -22.232 -19.462 1.00 39.19 164 LYS A C 1
ATOM 1168 O O . LYS A 1 164 ? 49.174 -21.232 -18.998 1.00 39.19 164 LYS A O 1
ATOM 1173 N N . GLY A 1 165 ? 49.019 -23.478 -19.163 1.00 32.47 165 GLY A N 1
ATOM 1174 C CA . GLY A 1 165 ? 50.289 -23.855 -18.533 1.00 32.47 165 GLY A CA 1
ATOM 1175 C C . GLY A 1 165 ? 50.097 -24.683 -17.259 1.00 32.47 165 GLY A C 1
ATOM 1176 O O . GLY A 1 165 ? 49.463 -24.227 -16.325 1.00 32.47 165 GLY A O 1
ATOM 1177 N N . GLY A 1 166 ? 50.618 -25.898 -17.123 1.00 31.27 166 GLY A N 1
ATOM 1178 C CA . GLY A 1 166 ? 51.500 -26.649 -18.003 1.00 31.27 166 GLY A CA 1
ATOM 1179 C C . GLY A 1 166 ? 51.962 -27.934 -17.313 1.00 31.27 166 GLY A C 1
ATOM 1180 O O . GLY A 1 166 ? 51.831 -28.092 -16.103 1.00 31.27 166 GLY A O 1
ATOM 1181 N N . ALA A 1 167 ? 52.543 -28.836 -18.093 1.00 34.44 167 ALA A N 1
ATOM 1182 C CA . ALA A 1 167 ? 53.440 -29.859 -17.580 1.00 34.44 167 ALA A CA 1
ATOM 1183 C C . ALA A 1 167 ? 54.692 -29.842 -18.463 1.00 34.44 167 ALA A C 1
ATOM 1185 O O . ALA A 1 167 ? 54.706 -30.403 -19.556 1.00 34.44 167 ALA A O 1
ATOM 1186 N N . SER A 1 168 ? 55.725 -29.136 -17.999 1.00 38.81 168 SER A N 1
ATOM 1187 C CA . SER A 1 168 ? 57.094 -29.323 -18.479 1.00 38.81 168 SER A CA 1
ATOM 1188 C C . SER A 1 168 ? 57.606 -30.658 -17.950 1.00 38.81 168 SER A C 1
ATOM 1190 O O . SER A 1 168 ? 57.771 -30.817 -16.743 1.00 38.81 168 SER A O 1
ATOM 1192 N N . ALA A 1 169 ? 57.899 -31.590 -18.851 1.00 42.25 169 ALA A N 1
ATOM 1193 C CA . ALA A 1 169 ? 58.798 -32.707 -18.596 1.00 42.25 169 ALA A CA 1
ATOM 1194 C C . ALA A 1 169 ? 59.976 -32.595 -19.577 1.00 42.25 169 ALA A C 1
ATOM 1196 O O . ALA A 1 169 ? 59.783 -32.488 -20.787 1.00 42.25 169 ALA A O 1
ATOM 1197 N N . SER A 1 170 ? 61.184 -32.536 -19.018 1.00 45.53 170 SER A N 1
ATOM 1198 C CA . SER A 1 170 ? 62.480 -32.361 -19.684 1.00 45.53 170 SER A CA 1
ATOM 1199 C C . SER A 1 170 ? 62.782 -33.403 -20.777 1.00 45.53 170 SER A C 1
ATOM 1201 O O . SER A 1 170 ? 62.310 -34.535 -20.677 1.00 45.53 170 SER A O 1
ATOM 1203 N N . PRO A 1 171 ? 63.652 -33.099 -21.762 1.00 53.97 171 PRO A N 1
ATOM 1204 C CA . PRO A 1 171 ? 64.169 -34.096 -22.697 1.00 53.97 171 PRO A CA 1
ATOM 1205 C C . PRO A 1 171 ? 65.472 -34.738 -22.175 1.00 53.97 171 PRO A C 1
ATOM 1207 O O . PRO A 1 171 ? 66.300 -34.031 -21.594 1.00 53.97 171 PRO A O 1
ATOM 1210 N N . PRO A 1 172 ? 65.736 -36.034 -22.427 1.00 47.25 172 PRO A N 1
ATOM 1211 C CA . PRO A 1 172 ? 67.090 -36.570 -22.390 1.00 47.25 172 PRO A CA 1
ATOM 1212 C C . PRO A 1 172 ? 67.724 -36.592 -23.794 1.00 47.25 172 PRO A C 1
ATOM 1214 O O . PRO A 1 172 ? 67.105 -36.978 -24.784 1.00 47.25 172 PRO A O 1
ATOM 1217 N N . MET A 1 173 ? 68.991 -36.182 -23.850 1.00 47.91 173 MET A N 1
ATOM 1218 C CA . MET A 1 173 ? 69.919 -36.339 -24.978 1.00 47.91 173 MET A CA 1
ATOM 1219 C C . MET A 1 173 ? 70.146 -37.821 -25.340 1.00 47.91 173 MET A C 1
ATOM 1221 O O . MET A 1 173 ? 70.299 -38.632 -24.425 1.00 47.91 173 MET A O 1
ATOM 1225 N N . PRO A 1 174 ? 70.321 -38.183 -26.624 1.00 55.88 174 PRO A N 1
ATOM 1226 C CA . PRO A 1 174 ? 70.994 -39.419 -27.006 1.00 55.88 174 PRO A CA 1
ATOM 1227 C C . PRO A 1 174 ? 72.514 -39.197 -27.151 1.00 55.88 174 PRO A C 1
ATOM 1229 O O . PRO A 1 174 ? 72.964 -38.258 -27.809 1.00 55.88 174 PRO A O 1
ATOM 1232 N N . GLY A 1 175 ? 73.301 -40.067 -26.510 1.00 42.91 175 GLY A N 1
ATOM 1233 C CA . GLY A 1 175 ? 74.755 -40.186 -26.684 1.00 42.91 175 GLY A CA 1
ATOM 1234 C C . GLY A 1 175 ? 75.162 -40.899 -27.992 1.00 42.91 175 GLY A C 1
ATOM 1235 O O . GLY A 1 175 ? 74.291 -41.296 -28.766 1.00 42.91 175 GLY A O 1
ATOM 1236 N N . PRO A 1 176 ? 76.474 -41.049 -28.269 1.00 52.94 176 PRO A N 1
ATOM 1237 C CA . PRO A 1 176 ? 76.989 -41.177 -29.633 1.00 52.94 176 PRO A CA 1
ATOM 1238 C C . PRO A 1 176 ? 77.408 -42.600 -30.089 1.00 52.94 176 PRO A C 1
ATOM 1240 O O . PRO A 1 176 ? 77.930 -43.380 -29.304 1.00 52.94 176 PRO A O 1
ATOM 1243 N N . GLN A 1 177 ? 77.282 -42.803 -31.413 1.00 41.59 177 GLN A N 1
ATOM 1244 C CA . GLN A 1 177 ? 78.088 -43.577 -32.393 1.00 41.59 177 GLN A CA 1
ATOM 1245 C C . GLN A 1 177 ? 78.122 -45.130 -32.485 1.00 41.59 177 GLN A C 1
ATOM 1247 O O . GLN A 1 177 ? 78.387 -45.842 -31.526 1.00 41.59 177 GLN A O 1
ATOM 1252 N N . ALA A 1 178 ? 78.068 -45.547 -33.767 1.00 38.19 178 ALA A N 1
ATOM 1253 C CA . ALA A 1 178 ? 78.775 -46.636 -34.469 1.00 38.19 178 ALA A CA 1
ATOM 1254 C C . ALA A 1 178 ? 78.193 -48.068 -34.516 1.00 38.19 178 ALA A C 1
ATOM 1256 O O . ALA A 1 178 ? 78.248 -48.821 -33.546 1.00 38.19 178 ALA A O 1
ATOM 1257 N N . SER A 1 179 ? 77.799 -48.490 -35.727 1.00 44.75 179 SER A N 1
ATOM 1258 C CA . SER A 1 179 ? 78.398 -49.613 -36.486 1.00 44.75 179 SER A CA 1
ATOM 1259 C C . SER A 1 179 ? 78.015 -49.525 -37.962 1.00 44.75 179 SER A C 1
ATOM 1261 O O . SER A 1 179 ? 76.849 -49.161 -38.232 1.00 44.75 179 SER A O 1
#

Foldseek 3Di:
DDDPVQLLLLLLQLQLLLVCQPPPLNVVLLQLVLCLLCVPPPVSSVVSSVVSVVLSVCCDDPDPVSNVVSSVVSSVVSSVVSVVSLVVDDPVVSVVSSVSSVVSCVVRPDPQRRDRDPDDPDDDPPDGDDPDDDDDDDDDDPDDDDDDDDDDDDDPPPPPPPPDDDDDDDDDDDDDDDD

pLDDT: mean 70.56, std 22.71, range [30.73, 94.81]

Organism: NCBI:txid67364

Secondary structure (DSSP, 8-state):
---HHHHHHHHHHHHHHHHHTTSTTHHHHHHHHHHHHHTT-HHHHHHHHHHHHHHHHHT--SSHHHHHHHHHHHHHHHHHHHHHHHHHS-HHHHHHHHHHHHHHHHHHS-TTS---SS------TT----SS-------STT---------S-----------------PPPPP-----

Mean predicted aligned error: 16.14 Å

Sequence (179 aa):
MLDQALIALAAAGGTAVVTAAGTDAWAGLRRAVAHWFSRGDALREHAELERLDQTATALQPTDPAEAERARIRQEASWQVRIEAMLESLDDAERDQAADQMRSLLAQHVPQGSVSAGPGTVTVSDGGVAVDGDLSVTASGAGAIAVGGSVTGSVASNAPPTDPKGGASASPPMPGPQAS

Radius of gyration: 27.89 Å; Cα contacts (8 Å, |Δi|>4): 124; chains: 1; bounding box: 98×60×54 Å

Solvent-accessible surface area (backbone atoms only — not comparable to full-atom values): 11489 Å² total; per-residue (Å²): 133,79,55,72,70,56,52,48,50,18,43,50,49,8,49,48,55,51,68,27,40,90,42,88,55,25,72,58,46,48,54,54,51,16,47,62,75,22,76,81,37,68,71,50,21,50,56,42,41,54,52,51,50,50,51,40,58,60,53,63,54,92,46,69,72,58,23,52,57,34,40,58,53,50,19,54,54,40,14,54,50,44,45,56,52,47,62,72,42,56,74,71,58,26,52,54,50,50,53,51,49,53,52,52,44,66,74,64,46,64,98,83,73,78,83,85,66,102,65,90,79,83,69,62,97,90,64,83,86,70,98,62,90,80,85,77,83,68,86,60,99,86,59,84,73,86,88,78,91,80,90,70,90,80,74,84,79,70,74,84,81,71,95,76,87,85,83,91,76,86,85,84,84,83,86,86,87,90,134